Protein AF-0000000085064382 (afdb_homodimer)

Foldseek 3Di:
DADVPDFDAAQFWKWFAQDDDDDPADGGIFIWHFHDGRVVCVVPLKTKTWTKDLDPVCVPVLQKAWQQADDDPRGPTTMITRLVHIDMDNCVVRVMHGDPVTGRDPVSSVVSVVSNCVVVVPDPDPD/DADVPDFDAAQFWKWFAQDDDDDPADGGIFIWHFHDGRVVCVVPLKTKTWTKDQDPVCVPVLQKAWQQADDDPRGPTTMITRLVHIDMDNCVVRVMHGDPVTGRDPVSSVVSVVSNCVVVVPDPDPD

Solvent-accessible surface area (backbone atoms only — not comparable to full-atom values): 13618 Å² total; per-residue (Å²): 120,58,57,88,88,69,62,68,35,49,44,27,30,26,35,39,60,42,59,77,60,49,75,81,36,64,62,48,73,29,48,30,40,27,44,29,37,37,70,56,23,60,73,66,37,36,42,36,29,27,41,37,46,57,64,67,79,45,80,76,35,92,51,38,41,78,75,48,70,34,63,76,97,45,52,84,34,55,24,28,40,34,45,78,46,39,36,44,41,24,41,65,73,56,60,28,22,78,32,92,75,38,55,60,56,67,72,58,46,51,50,48,39,49,55,31,32,71,53,48,54,61,49,76,70,86,116,119,56,57,88,88,66,64,70,34,50,45,26,30,25,34,38,63,44,58,75,62,49,76,82,36,64,64,49,74,29,48,30,39,28,44,28,38,37,70,57,24,61,72,65,38,36,42,36,29,27,41,37,45,57,64,68,77,46,78,76,35,91,50,38,42,80,73,47,69,35,64,76,96,46,51,84,34,55,24,29,39,32,44,78,45,39,36,45,41,23,40,65,72,55,58,26,22,80,32,92,77,39,56,60,56,68,73,59,47,51,50,48,40,49,56,31,34,70,53,46,55,60,49,77,71,85,117

Secondary structure (DSSP, 8-state):
---TT----TTEEEEEE--S--TTS--SEEEEEE-S-HHHHHHHSEEEEEEEE--GGGGG-TTEEEEEE--GGGTTSEEEEETT--EEEETTTTT-EEEEEEE--HHHHHHHHHHHHHHH--S----/---TT----TTEEEEEE--S--TTS--SEEEEEE-S-HHHHHHHSEEEEEEEE--GGGGG-TTEEEEEE--GGGTTSEEEEETT--EEEETTTTT-EEEEEEE--HHHHHHHHHHHHHHH--S----

Organism: Acidithiobacillus ferrooxidans (strain ATCC 23270 / DSM 14882 / CIP 104768 / NCIMB 8455) (NCBI:txid243159)

Nearest PDB structures (foldseek):
  5dlo-assembly1_A  TM=8.574E-01  e=1.336E-07  Staphylococcus aureus
  4mzp-assembly3_E  TM=8.704E-01  e=3.230E-07  Staphylococcus aureus subsp. aureus N315
  4mdx-assembly1_B  TM=8.476E-01  e=2.707E-07  Bacillus subtilis subsp. subtilis str. 168
  1ne8-assembly1_A-2  TM=8.303E-01  e=1.690E-07  Bacillus subtilis
  4hke-assembly1_A  TM=7.873E-01  e=1.187E-07  Bacillus anthracis

InterPro domains:
  IPR003477 mRNA interferase PemK-like [PF02452] (10-119)
  IPR003477 mRNA interferase PemK-like [PTHR33988] (7-122)
  IPR011067 Plasmid maintenance toxin/Cell growth inhibitor [G3DSA:2.30.30.110] (4-125)

Structure (mmCIF, N/CA/C/O backbone):
data_AF-0000000085064382-model_v1
#
loop_
_entity.id
_entity.type
_entity.pdbx_description
1 polymer 'PemK family protein'
#
loop_
_atom_site.group_PDB
_atom_site.id
_atom_site.type_symbol
_atom_site.label_atom_id
_atom_site.label_alt_id
_atom_site.label_comp_id
_atom_site.label_asym_id
_atom_site.label_entity_id
_atom_site.label_seq_id
_atom_site.pdbx_PDB_ins_code
_atom_site.Cartn_x
_atom_site.Cartn_y
_atom_site.Cartn_z
_atom_site.occupancy
_atom_site.B_iso_or_equiv
_atom_site.auth_seq_id
_atom_site.auth_comp_id
_atom_site.auth_asym_id
_atom_site.auth_atom_id
_atom_site.pdbx_PDB_model_num
ATOM 1 N N . MET A 1 1 ? 13.469 -20.391 2.533 1 67.44 1 MET A N 1
ATOM 2 C CA . MET A 1 1 ? 14.602 -19.562 2.93 1 67.44 1 MET A CA 1
ATOM 3 C C . MET A 1 1 ? 14.953 -18.562 1.834 1 67.44 1 MET A C 1
ATOM 5 O O . MET A 1 1 ? 14.805 -18.859 0.647 1 67.44 1 MET A O 1
ATOM 9 N N . THR A 1 2 ? 15.195 -17.219 2.326 1 73.5 2 THR A N 1
ATOM 10 C CA . THR A 1 2 ? 15.609 -16.203 1.365 1 73.5 2 THR A CA 1
ATOM 11 C C . THR A 1 2 ? 16.984 -16.531 0.79 1 73.5 2 THR A C 1
ATOM 13 O O . THR A 1 2 ? 17.953 -16.703 1.535 1 73.5 2 THR A O 1
ATOM 16 N N . PRO A 1 3 ? 17.078 -16.844 -0.515 1 81.38 3 PRO A N 1
ATOM 17 C CA . PRO A 1 3 ? 18.391 -17.125 -1.106 1 81.38 3 PRO A CA 1
ATOM 18 C C . PRO A 1 3 ? 19.391 -15.992 -0.916 1 81.38 3 PRO A C 1
ATOM 20 O O . PRO A 1 3 ? 19 -14.82 -0.941 1 81.38 3 PRO A O 1
ATOM 23 N N . VAL A 1 4 ? 20.625 -16.406 -0.719 1 81.56 4 VAL A N 1
ATOM 24 C CA . VAL A 1 4 ? 21.688 -15.43 -0.531 1 81.56 4 VAL A CA 1
ATOM 25 C C . VAL A 1 4 ? 21.75 -14.5 -1.745 1 81.56 4 VAL A C 1
ATOM 27 O O . VAL A 1 4 ? 21.734 -14.969 -2.889 1 81.56 4 VAL A O 1
ATOM 30 N N . GLY A 1 5 ? 21.688 -13.266 -1.521 1 90.81 5 GLY A N 1
ATOM 31 C CA . GLY A 1 5 ? 21.844 -12.273 -2.574 1 90.81 5 GLY A CA 1
ATOM 32 C C . GLY A 1 5 ? 20.562 -11.961 -3.307 1 90.81 5 GLY A C 1
ATOM 33 O O . GLY A 1 5 ? 20.547 -11.133 -4.223 1 90.81 5 GLY A O 1
ATOM 34 N N . TRP A 1 6 ? 19.531 -12.641 -2.951 1 95.56 6 TRP A N 1
ATOM 35 C CA . TRP A 1 6 ? 18.25 -12.445 -3.615 1 95.56 6 TRP A CA 1
ATOM 36 C C . TRP A 1 6 ? 17.609 -11.125 -3.193 1 95.56 6 TRP A C 1
ATOM 38 O O . TRP A 1 6 ? 17.625 -10.781 -2.012 1 95.56 6 TRP A O 1
ATOM 48 N N . VAL A 1 7 ? 17.156 -10.375 -4.215 1 98.12 7 VAL A N 1
ATOM 49 C CA . VAL A 1 7 ? 16.344 -9.18 -4.02 1 98.12 7 VAL A CA 1
ATOM 50 C C . VAL A 1 7 ? 15.07 -9.273 -4.859 1 98.12 7 VAL A C 1
ATOM 52 O O . VAL A 1 7 ? 15.141 -9.469 -6.078 1 98.12 7 VAL A O 1
ATOM 55 N N . PRO A 1 8 ? 13.914 -9.219 -4.203 1 98.12 8 PRO A N 1
ATOM 56 C CA . PRO A 1 8 ? 12.672 -9.273 -4.988 1 98.12 8 PRO A CA 1
ATOM 57 C C . PRO A 1 8 ? 12.633 -8.227 -6.098 1 98.12 8 PRO A C 1
ATOM 59 O O . PRO A 1 8 ? 13.211 -7.141 -5.949 1 98.12 8 PRO A O 1
ATOM 62 N N . ASN A 1 9 ? 11.93 -8.586 -7.18 1 98.56 9 ASN A N 1
ATOM 63 C CA . ASN A 1 9 ? 11.797 -7.664 -8.305 1 98.56 9 ASN A CA 1
ATOM 64 C C . ASN A 1 9 ? 10.344 -7.488 -8.719 1 98.56 9 ASN A C 1
ATOM 66 O O . ASN A 1 9 ? 9.5 -8.336 -8.414 1 98.56 9 ASN A O 1
ATOM 70 N N . ARG A 1 10 ? 10.172 -6.391 -9.414 1 98.56 10 ARG A N 1
ATOM 71 C CA . ARG A 1 10 ? 8.844 -6.094 -9.945 1 98.56 10 ARG A CA 1
ATOM 72 C C . ARG A 1 10 ? 8.289 -7.281 -10.719 1 98.56 10 ARG A C 1
ATOM 74 O O . ARG A 1 10 ? 9 -7.926 -11.492 1 98.56 10 ARG A O 1
ATOM 81 N N . GLN A 1 11 ? 7.012 -7.613 -10.461 1 98.56 11 GLN A N 1
ATOM 82 C CA . GLN A 1 11 ? 6.246 -8.648 -11.141 1 98.56 11 GLN A CA 1
ATOM 83 C C . GLN A 1 11 ? 6.539 -10.031 -10.555 1 98.56 11 GLN A C 1
ATOM 85 O O . GLN A 1 11 ? 5.871 -11.008 -10.883 1 98.56 11 GLN A O 1
ATOM 90 N N . GLU A 1 12 ? 7.512 -10.141 -9.703 1 98.56 12 GLU A N 1
ATOM 91 C CA . GLU A 1 12 ? 7.809 -11.391 -9 1 98.56 12 GLU A CA 1
ATOM 92 C C . GLU A 1 12 ? 6.793 -11.656 -7.895 1 98.56 12 GLU A C 1
ATOM 94 O O . GLU A 1 12 ? 6.227 -10.719 -7.324 1 98.56 12 GLU A O 1
ATOM 99 N N . ILE A 1 13 ? 6.551 -12.93 -7.664 1 98.31 13 ILE A N 1
ATOM 100 C CA . ILE A 1 13 ? 5.715 -13.344 -6.539 1 98.31 13 ILE A CA 1
ATOM 101 C C . ILE A 1 13 ? 6.594 -13.906 -5.422 1 98.31 13 ILE A C 1
ATOM 103 O O . ILE A 1 13 ? 7.492 -14.711 -5.676 1 98.31 13 ILE A O 1
ATOM 107 N N . LEU A 1 14 ? 6.414 -13.469 -4.188 1 97.94 14 LEU A N 1
ATOM 108 C CA . LEU A 1 14 ? 7.176 -13.977 -3.051 1 97.94 14 LEU A CA 1
ATOM 109 C C . LEU A 1 14 ? 6.246 -14.43 -1.932 1 97.94 14 LEU A C 1
ATOM 111 O O . LEU A 1 14 ? 5.039 -14.188 -1.982 1 97.94 14 LEU A O 1
ATOM 115 N N . TRP A 1 15 ? 6.762 -15.227 -1.022 1 96.75 15 TRP A N 1
ATOM 116 C CA . TRP A 1 15 ? 6.109 -15.531 0.247 1 96.75 15 TRP A CA 1
ATOM 117 C C . TRP A 1 15 ? 6.414 -14.453 1.286 1 96.75 15 TRP A C 1
ATOM 119 O O . TRP A 1 15 ? 7.574 -14.078 1.476 1 96.75 15 TRP A O 1
ATOM 129 N N . ILE A 1 16 ? 5.355 -14.047 1.95 1 96.38 16 ILE A N 1
ATOM 130 C CA . ILE A 1 16 ? 5.602 -13.094 3.027 1 96.38 16 ILE A CA 1
ATOM 131 C C . ILE A 1 16 ? 4.508 -13.219 4.086 1 96.38 16 ILE A C 1
ATOM 133 O O . ILE A 1 16 ? 3.363 -13.547 3.768 1 96.38 16 ILE A O 1
ATOM 137 N N . ASP A 1 17 ? 4.938 -12.953 5.293 1 94.62 17 ASP A N 1
ATOM 138 C CA . ASP A 1 17 ? 3.992 -12.961 6.406 1 94.62 17 ASP A CA 1
ATOM 139 C C . ASP A 1 17 ? 3.301 -11.609 6.555 1 94.62 17 ASP A C 1
ATOM 141 O O . ASP A 1 17 ? 3.955 -10.602 6.824 1 94.62 17 ASP A O 1
ATOM 145 N N . CYS A 1 18 ? 2.008 -11.594 6.48 1 90.81 18 CYS A N 1
ATOM 146 C CA . CYS A 1 18 ? 1.226 -10.359 6.508 1 90.81 18 CYS A CA 1
ATOM 147 C C . CYS A 1 18 ? 0.743 -10.055 7.922 1 90.81 18 CYS A C 1
ATOM 149 O O . CYS A 1 18 ? 0.027 -9.078 8.141 1 90.81 18 CYS A O 1
ATOM 151 N N . SER A 1 19 ? 1.188 -10.789 8.867 1 85.5 19 SER A N 1
ATOM 152 C CA . SER A 1 19 ? 0.754 -10.602 10.25 1 85.5 19 SER A CA 1
ATOM 153 C C . SER A 1 19 ? 1.709 -9.688 11.008 1 85.5 19 SER A C 1
ATOM 155 O O . SER A 1 19 ? 2.898 -9.625 10.695 1 85.5 19 SER A O 1
ATOM 157 N N . PRO A 1 20 ? 1.118 -9.047 12.125 1 81.31 20 PRO A N 1
ATOM 158 C CA . PRO A 1 20 ? -0.276 -9.039 12.57 1 81.31 20 PRO A CA 1
ATOM 159 C C . PRO A 1 20 ? -1.175 -8.172 11.695 1 81.31 20 PRO A C 1
ATOM 161 O O . PRO A 1 20 ? -0.684 -7.457 10.82 1 81.31 20 PRO A O 1
ATOM 164 N N . HIS A 1 21 ? -2.42 -8.328 11.812 1 80 21 HIS A N 1
ATOM 165 C CA . HIS A 1 21 ? -3.457 -7.672 11.023 1 80 21 HIS A CA 1
ATOM 166 C C . HIS A 1 21 ? -4.621 -7.223 11.906 1 80 21 HIS A C 1
ATOM 168 O O . HIS A 1 21 ? -4.734 -7.66 13.055 1 80 21 HIS A O 1
ATOM 174 N N . ALA A 1 22 ? -5.336 -6.324 11.438 1 86.81 22 ALA A N 1
ATOM 175 C CA . ALA A 1 22 ? -6.582 -5.902 12.07 1 86.81 22 ALA A CA 1
ATOM 176 C C . ALA A 1 22 ? -7.762 -6.047 11.109 1 86.81 22 ALA A C 1
ATOM 178 O O . ALA A 1 22 ? -7.641 -5.742 9.922 1 86.81 22 ALA A O 1
ATOM 179 N N . GLY A 1 23 ? -8.828 -6.539 11.648 1 91.62 23 GLY A N 1
ATOM 180 C CA . GLY A 1 23 ? -10.086 -6.562 10.906 1 91.62 23 GLY A CA 1
ATOM 181 C C . GLY A 1 23 ? -9.961 -7.215 9.547 1 91.62 23 GLY A C 1
ATOM 182 O O . GLY A 1 23 ? -9.5 -8.352 9.438 1 91.62 23 GLY A O 1
ATOM 183 N N . ARG A 1 24 ? -10.234 -6.402 8.469 1 91.38 24 ARG A N 1
ATOM 184 C CA . ARG A 1 24 ? -10.328 -6.891 7.094 1 91.38 24 ARG A CA 1
ATOM 185 C C . ARG A 1 24 ? -8.961 -6.867 6.41 1 91.38 24 ARG A C 1
ATOM 187 O O . ARG A 1 24 ? -8.867 -7.086 5.203 1 91.38 24 ARG A O 1
ATOM 194 N N . GLU A 1 25 ? -7.902 -6.645 7.082 1 92.5 25 GLU A N 1
ATOM 195 C CA . GLU A 1 25 ? -6.551 -6.68 6.531 1 92.5 25 GLU A CA 1
ATOM 196 C C . GLU A 1 25 ? -6.102 -8.117 6.262 1 92.5 25 GLU A C 1
ATOM 198 O O . GLU A 1 25 ? -6.531 -9.039 6.949 1 92.5 25 GLU A O 1
ATOM 203 N N . MET A 1 26 ? -5.27 -8.23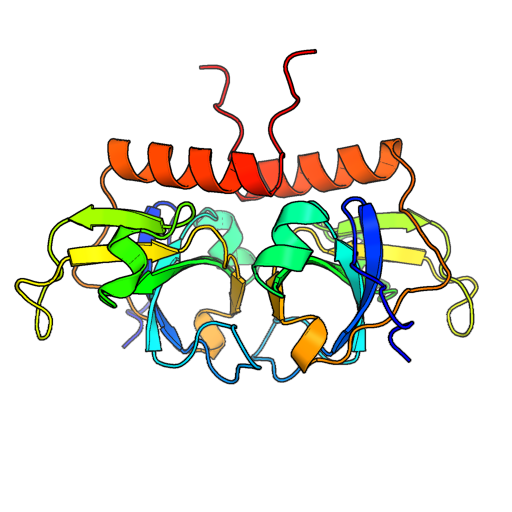4 5.297 1 88.19 26 MET A N 1
ATOM 204 C CA . MET A 1 26 ? -4.734 -9.555 4.973 1 88.19 26 MET A CA 1
ATOM 205 C C . MET A 1 26 ? -3.912 -10.102 6.133 1 88.19 26 MET A C 1
ATOM 207 O O . MET A 1 26 ? -3.148 -9.375 6.762 1 88.19 26 MET A O 1
ATOM 211 N N . ARG A 1 27 ? -4.066 -11.469 6.273 1 87 27 ARG A N 1
ATOM 212 C CA . ARG A 1 27 ? -3.406 -12.125 7.395 1 87 27 ARG A CA 1
ATOM 213 C C . ARG A 1 27 ? -2.592 -13.328 6.922 1 87 27 ARG A C 1
ATOM 215 O O . ARG A 1 27 ? -2.812 -13.836 5.82 1 87 27 ARG A O 1
ATOM 222 N N . ASP A 1 28 ? -1.674 -13.742 7.832 1 89.94 28 ASP A N 1
ATOM 223 C CA . ASP A 1 28 ? -0.922 -14.984 7.668 1 89.94 28 ASP A CA 1
ATOM 224 C C . ASP A 1 28 ? 0.043 -14.883 6.488 1 89.94 28 ASP A C 1
ATOM 226 O O . ASP A 1 28 ? 0.337 -13.789 6.008 1 89.94 28 ASP A O 1
ATOM 230 N N . ARG A 1 29 ? 0.688 -16.047 6.262 1 93.44 29 ARG A N 1
ATOM 231 C CA . ARG A 1 29 ? 1.657 -16.109 5.172 1 93.44 29 ARG A CA 1
ATOM 232 C C . ARG A 1 29 ? 0.96 -16.312 3.83 1 93.44 29 ARG A C 1
ATOM 234 O O . ARG A 1 29 ? 0.151 -17.219 3.674 1 93.44 29 ARG A O 1
ATOM 241 N N . HIS A 1 30 ? 1.301 -15.484 2.904 1 94.69 30 HIS A N 1
ATOM 242 C CA . HIS A 1 30 ? 0.646 -15.484 1.601 1 94.69 30 HIS A CA 1
ATOM 243 C C . HIS A 1 30 ? 1.648 -15.227 0.481 1 94.69 30 HIS A C 1
ATOM 245 O O . HIS A 1 30 ? 2.697 -14.617 0.708 1 94.69 30 HIS A O 1
ATOM 251 N N . PRO A 1 31 ? 1.244 -15.742 -0.731 1 97 31 PRO A N 1
ATOM 252 C CA . PRO A 1 31 ? 1.903 -15.164 -1.904 1 97 31 PRO A CA 1
ATOM 253 C C . PRO A 1 31 ? 1.65 -13.664 -2.043 1 97 31 PRO A C 1
ATOM 255 O O . PRO A 1 31 ? 0.577 -13.18 -1.676 1 97 31 PRO A O 1
ATOM 258 N N . PHE A 1 32 ? 2.613 -12.977 -2.545 1 98.44 32 PHE A N 1
ATOM 259 C CA . PHE A 1 32 ? 2.625 -11.516 -2.621 1 98.44 32 PHE A CA 1
ATOM 260 C C . PHE A 1 32 ? 3.254 -11.055 -3.928 1 98.44 32 PHE A C 1
ATOM 262 O O . PHE A 1 32 ? 4.414 -11.367 -4.211 1 98.44 32 PHE A O 1
ATOM 269 N N . LEU A 1 33 ? 2.467 -10.336 -4.691 1 98.81 33 LEU A N 1
ATOM 270 C CA . LEU A 1 33 ? 2.936 -9.828 -5.977 1 98.81 33 LEU A CA 1
ATOM 271 C C . LEU A 1 33 ? 3.656 -8.5 -5.805 1 98.81 33 LEU A C 1
ATOM 273 O O . LEU A 1 33 ? 3.082 -7.539 -5.285 1 98.81 33 LEU A O 1
ATOM 277 N N . VAL A 1 34 ? 4.852 -8.438 -6.348 1 98.88 34 VAL A N 1
ATOM 278 C CA . VAL A 1 34 ? 5.688 -7.258 -6.152 1 98.88 34 VAL A CA 1
ATOM 279 C C . VAL A 1 34 ? 5.398 -6.23 -7.246 1 98.88 34 VAL A C 1
ATOM 281 O O . VAL A 1 34 ? 5.383 -6.566 -8.43 1 98.88 34 VAL A O 1
ATOM 284 N N . LEU A 1 35 ? 5.191 -4.98 -6.824 1 98.75 35 LEU A N 1
ATOM 285 C CA . LEU A 1 35 ? 4.988 -3.871 -7.746 1 98.75 35 LEU A CA 1
ATOM 286 C C . LEU A 1 35 ? 6.258 -3.035 -7.875 1 98.75 35 LEU A C 1
ATOM 288 O O . LEU A 1 35 ? 6.5 -2.422 -8.922 1 98.75 35 LEU A O 1
ATOM 292 N N . SER A 1 36 ? 7.012 -2.889 -6.805 1 98.62 36 SER A N 1
ATOM 293 C CA . SER A 1 36 ? 8.172 -2.004 -6.75 1 98.62 36 SER A CA 1
ATOM 294 C C . SER A 1 36 ? 9.383 -2.639 -7.418 1 98.62 36 SER A C 1
ATOM 296 O O . SER A 1 36 ? 9.562 -3.857 -7.367 1 98.62 36 SER A O 1
ATOM 298 N N . PRO A 1 37 ? 10.25 -1.834 -7.984 1 98.5 37 PRO A N 1
ATOM 299 C CA . PRO A 1 37 ? 11.398 -2.385 -8.703 1 98.5 37 PRO A CA 1
ATOM 300 C C . PRO A 1 37 ? 12.516 -2.848 -7.77 1 98.5 37 PRO A C 1
ATOM 302 O O . PRO A 1 37 ? 12.633 -2.348 -6.648 1 98.5 37 PRO A O 1
ATOM 305 N N . LYS A 1 38 ? 13.352 -3.68 -8.305 1 98.56 38 LYS A N 1
ATOM 306 C CA . LYS A 1 38 ? 14.453 -4.293 -7.562 1 98.56 38 LYS A CA 1
ATOM 307 C C . LYS A 1 38 ? 15.328 -3.234 -6.895 1 98.56 38 LYS A C 1
ATOM 309 O O . LYS A 1 38 ? 15.734 -3.396 -5.746 1 98.56 38 LYS A O 1
ATOM 314 N N . ALA A 1 39 ? 15.672 -2.205 -7.66 1 98.25 39 ALA A N 1
ATOM 315 C CA . ALA A 1 39 ? 16.547 -1.168 -7.129 1 98.25 39 ALA A CA 1
ATOM 316 C C . ALA A 1 39 ? 15.938 -0.52 -5.887 1 98.25 39 ALA A C 1
ATOM 318 O O . ALA A 1 39 ? 16.641 -0.298 -4.891 1 98.25 39 ALA A O 1
ATOM 319 N N . PHE A 1 40 ? 14.695 -0.217 -5.941 1 98.38 40 PHE A N 1
ATOM 320 C CA . PHE A 1 40 ? 13.969 0.326 -4.805 1 98.38 40 PHE A CA 1
ATOM 321 C C . PHE A 1 40 ? 13.961 -0.659 -3.643 1 98.38 40 PHE A C 1
ATOM 323 O O . PHE A 1 40 ? 14.25 -0.284 -2.504 1 98.38 40 PHE A O 1
ATOM 330 N N . ASN A 1 41 ? 13.609 -1.91 -3.949 1 98.62 41 ASN A N 1
ATOM 331 C CA . ASN A 1 41 ? 13.5 -2.949 -2.932 1 98.62 41 ASN A CA 1
ATOM 332 C C . ASN A 1 41 ? 14.82 -3.166 -2.199 1 98.62 41 ASN A C 1
ATOM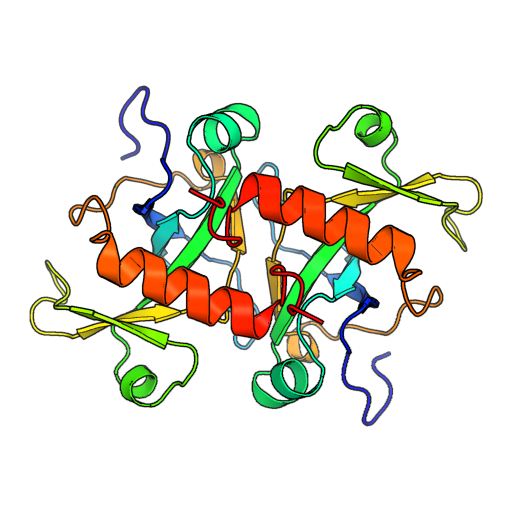 334 O O . ASN A 1 41 ? 14.836 -3.365 -0.984 1 98.62 41 ASN A O 1
ATOM 338 N N . ASP A 1 42 ? 15.812 -3.172 -2.957 1 98.06 42 ASP A N 1
ATOM 339 C CA . ASP A 1 42 ? 17.141 -3.377 -2.396 1 98.06 42 ASP A CA 1
ATOM 340 C C . ASP A 1 42 ? 17.547 -2.209 -1.5 1 98.06 42 ASP A C 1
ATOM 342 O O . ASP A 1 42 ? 18.016 -2.414 -0.379 1 98.06 42 ASP A O 1
ATOM 346 N N . ARG A 1 43 ? 17.312 -1.049 -1.954 1 97.31 43 ARG A N 1
ATOM 347 C CA . ARG A 1 43 ? 17.75 0.162 -1.269 1 97.31 43 ARG A CA 1
ATOM 348 C C . ARG A 1 43 ? 17 0.356 0.041 1 97.31 43 ARG A C 1
ATOM 350 O O . ARG A 1 43 ? 17.594 0.748 1.052 1 97.31 43 ARG A O 1
ATOM 357 N N . THR A 1 44 ? 15.773 0.081 0.041 1 97.25 44 THR A N 1
ATOM 358 C CA . THR A 1 44 ? 14.93 0.478 1.163 1 97.25 44 THR A CA 1
ATOM 359 C C . THR A 1 44 ? 14.656 -0.709 2.082 1 97.25 44 THR A C 1
ATOM 361 O O . THR A 1 44 ? 14.188 -0.535 3.207 1 97.25 44 THR A O 1
ATOM 364 N N . SER A 1 45 ? 14.891 -1.914 1.607 1 97.31 45 SER A N 1
ATOM 365 C CA . SER A 1 45 ? 14.492 -3.156 2.26 1 97.31 45 SER A CA 1
ATOM 366 C C . SER A 1 45 ? 12.977 -3.32 2.262 1 97.31 45 SER A C 1
ATOM 368 O O . SER A 1 45 ? 12.445 -4.262 2.855 1 97.31 45 SER A O 1
ATOM 370 N N . LEU A 1 46 ? 12.289 -2.428 1.607 1 97.94 46 LEU A N 1
ATOM 371 C CA . LEU A 1 46 ? 10.836 -2.512 1.494 1 97.94 46 LEU A CA 1
ATOM 372 C C . LEU A 1 46 ? 10.43 -3.072 0.135 1 97.94 46 LEU A C 1
ATOM 374 O O . LEU A 1 46 ? 11.125 -2.861 -0.861 1 97.94 46 LEU A O 1
ATOM 378 N N . VAL A 1 47 ? 9.32 -3.803 0.142 1 98.31 47 VAL A N 1
ATOM 379 C CA . VAL A 1 47 ? 8.602 -4.148 -1.081 1 98.31 47 VAL A CA 1
ATOM 380 C C . VAL A 1 47 ? 7.172 -3.615 -1.013 1 98.31 47 VAL A C 1
ATOM 382 O O . VAL A 1 47 ? 6.531 -3.674 0.039 1 98.31 47 VAL A O 1
ATOM 385 N N . ILE A 1 48 ? 6.738 -3.041 -2.068 1 98.75 48 ILE A N 1
ATOM 386 C CA . ILE A 1 48 ? 5.344 -2.66 -2.24 1 98.75 48 ILE A CA 1
ATOM 387 C C . ILE A 1 48 ? 4.637 -3.67 -3.143 1 98.75 48 ILE A C 1
ATOM 389 O O . ILE A 1 48 ? 5.152 -4.023 -4.207 1 98.75 48 ILE A O 1
ATOM 393 N N . GLY A 1 49 ? 3.514 -4.148 -2.688 1 98.62 49 GLY A N 1
ATOM 394 C CA . GLY A 1 49 ? 2.881 -5.184 -3.49 1 98.62 49 GLY A CA 1
ATOM 395 C C . GLY A 1 49 ? 1.451 -5.469 -3.076 1 98.62 49 GLY A C 1
ATOM 396 O O . GLY A 1 49 ? 0.794 -4.621 -2.467 1 98.62 49 GLY A O 1
ATOM 397 N N . LEU A 1 50 ? 0.977 -6.586 -3.582 1 98.75 50 LEU A N 1
ATOM 398 C CA . LEU A 1 50 ? -0.404 -7.023 -3.402 1 98.75 50 LEU A CA 1
ATOM 399 C C . LEU A 1 50 ? -0.46 -8.484 -2.961 1 98.75 50 LEU A C 1
ATOM 401 O O . LEU A 1 50 ? 0.2 -9.336 -3.553 1 98.75 50 LEU A O 1
ATOM 405 N N . PRO A 1 51 ? -1.301 -8.789 -1.987 1 98.25 51 PRO A N 1
ATOM 406 C CA . PRO A 1 51 ? -1.424 -10.188 -1.562 1 98.25 51 PRO A CA 1
ATOM 407 C C . PRO A 1 51 ? -2.25 -11.023 -2.531 1 98.25 51 PRO A C 1
ATOM 409 O O . PRO A 1 51 ? -3.039 -10.484 -3.311 1 98.25 51 PRO A O 1
ATOM 412 N N . MET A 1 52 ? -2.008 -12.289 -2.436 1 97.75 52 MET A N 1
ATOM 413 C CA . MET A 1 52 ? -2.754 -13.266 -3.227 1 97.75 52 MET A CA 1
ATOM 414 C C . MET A 1 52 ? -3.426 -14.297 -2.328 1 97.75 52 MET A C 1
ATOM 416 O O . MET A 1 52 ? -2.943 -14.578 -1.229 1 97.75 52 MET A O 1
ATOM 420 N N . THR A 1 53 ? -4.484 -14.859 -2.83 1 97 53 THR A N 1
ATOM 421 C CA . THR A 1 53 ? -5.219 -15.867 -2.074 1 97 53 THR A CA 1
ATOM 422 C C . THR A 1 53 ? -5.961 -16.812 -3.014 1 97 53 THR A C 1
ATOM 424 O O . THR A 1 53 ? -6.043 -16.562 -4.219 1 97 53 THR A O 1
ATOM 427 N N . THR A 1 54 ? -6.387 -17.922 -2.439 1 96.75 54 THR A N 1
ATOM 428 C CA . THR A 1 54 ? -7.195 -18.859 -3.209 1 96.75 54 THR A CA 1
ATOM 429 C C . THR A 1 54 ? -8.625 -18.891 -2.68 1 96.75 54 THR A C 1
ATOM 431 O O . THR A 1 54 ? -9.406 -19.781 -3.039 1 96.75 54 THR A O 1
ATOM 434 N N . ALA A 1 55 ? -8.914 -17.953 -1.798 1 95.38 55 ALA A N 1
ATOM 435 C CA . ALA A 1 55 ? -10.266 -17.953 -1.235 1 95.38 55 ALA A CA 1
ATOM 436 C C . ALA A 1 55 ? -11.312 -17.734 -2.322 1 95.38 55 ALA A C 1
ATOM 438 O O . ALA A 1 55 ? -11.305 -16.703 -3.008 1 95.38 55 ALA A O 1
ATOM 439 N N . GLU A 1 56 ? -12.312 -18.484 -2.385 1 95.12 56 GLU A N 1
ATOM 440 C CA . GLU A 1 56 ? -13.242 -18.578 -3.504 1 95.12 56 GLU A CA 1
ATOM 441 C C . GLU A 1 56 ? -14.195 -17.391 -3.541 1 95.12 56 GLU A C 1
ATOM 443 O O . GLU A 1 56 ? -14.703 -17.031 -4.602 1 95.12 56 GLU A O 1
ATOM 448 N N . TYR A 1 57 ? -14.438 -16.859 -2.459 1 94.94 57 TYR A N 1
ATOM 449 C CA . TYR A 1 57 ? -15.367 -15.734 -2.438 1 94.94 57 TYR A CA 1
ATOM 450 C C . TYR A 1 57 ? -14.844 -14.562 -3.26 1 94.94 57 TYR A C 1
ATOM 452 O O . TYR A 1 57 ? -15.586 -13.641 -3.578 1 94.94 57 TYR A O 1
ATOM 460 N N . ASN A 1 58 ? -13.57 -14.586 -3.676 1 96.56 58 ASN A N 1
ATOM 461 C CA . ASN A 1 58 ? -13 -13.516 -4.473 1 96.56 58 ASN A CA 1
ATOM 462 C C . ASN A 1 58 ? -13.391 -13.633 -5.941 1 96.56 58 ASN A C 1
ATOM 464 O O . ASN A 1 58 ? -13.117 -12.734 -6.738 1 96.56 58 ASN A O 1
ATOM 468 N N . ALA A 1 59 ? -14.086 -14.656 -6.281 1 96.38 59 ALA A N 1
ATOM 469 C CA . ALA A 1 59 ? -14.586 -14.805 -7.645 1 96.38 59 ALA A CA 1
ATOM 470 C C . ALA A 1 59 ? -15.516 -13.656 -8.023 1 96.38 59 ALA A C 1
ATOM 472 O O . ALA A 1 59 ? -15.617 -13.289 -9.195 1 96.38 59 ALA A O 1
ATOM 473 N N . THR A 1 60 ? -16.156 -13.023 -7.02 1 96.81 60 THR A N 1
ATOM 474 C CA . THR A 1 60 ? -17.078 -11.93 -7.285 1 96.81 60 THR A CA 1
ATOM 475 C C . THR A 1 60 ? -16.547 -10.617 -6.723 1 96.81 60 THR A C 1
ATOM 477 O O . THR A 1 60 ? -17.266 -9.617 -6.676 1 96.81 60 THR A O 1
ATOM 480 N N . ASN A 1 61 ? -15.406 -10.641 -6.219 1 97.31 61 ASN A N 1
ATOM 481 C CA . ASN A 1 61 ? -14.75 -9.438 -5.719 1 97.31 61 ASN A CA 1
ATOM 482 C C . ASN A 1 61 ? -14.25 -8.562 -6.859 1 97.31 61 ASN A C 1
ATOM 484 O O . ASN A 1 61 ? -13.312 -8.938 -7.57 1 97.31 61 ASN A O 1
ATOM 488 N N . PRO A 1 62 ? -14.852 -7.379 -7.02 1 97.38 62 PRO A N 1
ATOM 489 C CA . PRO A 1 62 ? -14.461 -6.547 -8.156 1 97.38 62 PRO A CA 1
ATOM 490 C C . PRO A 1 62 ? -13.031 -6.02 -8.047 1 97.38 62 PRO A C 1
ATOM 492 O O . PRO A 1 62 ? -12.492 -5.492 -9.023 1 97.38 62 PRO A O 1
ATOM 495 N N . PHE A 1 63 ? -12.414 -6.27 -6.949 1 98.25 63 PHE A N 1
ATOM 496 C CA . PHE A 1 63 ? -11.055 -5.766 -6.738 1 98.25 63 PHE A CA 1
ATOM 497 C C . PHE A 1 63 ? -10.039 -6.895 -6.836 1 98.25 63 PHE A C 1
ATOM 499 O O . PHE A 1 63 ? -8.852 -6.684 -6.594 1 98.25 63 PHE A O 1
ATOM 506 N N . ALA A 1 64 ? -10.508 -8.055 -7.133 1 98.44 64 ALA A N 1
ATOM 507 C CA . ALA A 1 64 ? -9.633 -9.219 -7.273 1 98.44 64 ALA A CA 1
ATOM 508 C C . ALA A 1 64 ? -9.445 -9.586 -8.742 1 98.44 64 ALA A C 1
ATOM 510 O O . ALA A 1 64 ? -10.375 -9.461 -9.547 1 98.44 64 ALA A O 1
ATOM 511 N N . VAL A 1 65 ? -8.25 -9.977 -9.055 1 98.56 65 VAL A N 1
ATOM 512 C CA . VAL A 1 65 ? -7.945 -10.477 -10.391 1 98.56 65 VAL A CA 1
ATOM 513 C C . VAL A 1 65 ? -7.602 -11.961 -10.328 1 98.56 65 VAL A C 1
ATOM 515 O O . VAL A 1 65 ? -6.688 -12.367 -9.602 1 98.56 65 VAL A O 1
ATOM 518 N N . SER A 1 66 ? -8.328 -12.75 -11.047 1 98.19 66 SER A N 1
ATOM 519 C CA . SER A 1 66 ? -7.973 -14.156 -11.188 1 98.19 66 SER A CA 1
ATOM 520 C C . SER A 1 66 ? -6.711 -14.328 -12.031 1 98.19 66 SER A C 1
ATOM 522 O O . SER A 1 66 ? -6.629 -13.812 -13.148 1 98.19 66 SER A O 1
ATOM 524 N N . VAL A 1 67 ? -5.762 -15.062 -11.469 1 97.31 67 VAL A N 1
ATOM 525 C CA . VAL A 1 67 ? -4.496 -15.141 -12.188 1 97.31 67 VAL A CA 1
ATOM 526 C C . VAL A 1 67 ? -4.16 -16.594 -12.492 1 97.31 67 VAL A C 1
ATOM 528 O O . VAL A 1 67 ? -2.986 -16.953 -12.633 1 97.31 67 VAL A O 1
ATOM 531 N N . GLY A 1 68 ? -5.133 -17.391 -12.539 1 94.88 68 GLY A N 1
ATOM 532 C CA . GLY A 1 68 ? -4.949 -18.781 -12.953 1 94.88 68 GLY A CA 1
ATOM 533 C C . GLY A 1 68 ? -4.895 -19.75 -11.797 1 94.88 68 GLY A C 1
ATOM 534 O O . GLY A 1 68 ? -5.281 -19.406 -10.672 1 94.88 68 GLY A O 1
ATOM 535 N N . ALA A 1 69 ? -4.371 -20.953 -12.086 1 93.19 69 ALA A N 1
ATOM 536 C CA . ALA A 1 69 ? -4.375 -22.031 -11.109 1 93.19 69 ALA A CA 1
ATOM 537 C C . ALA A 1 69 ? -3.221 -21.891 -10.125 1 93.19 69 ALA A C 1
ATOM 539 O O . ALA A 1 69 ? -2.096 -21.562 -10.516 1 93.19 69 ALA A O 1
ATOM 540 N N . ALA A 1 70 ? -3.58 -22.078 -8.836 1 93.25 70 ALA A N 1
ATOM 541 C CA . ALA A 1 70 ? -2.531 -22.141 -7.824 1 93.25 70 ALA A CA 1
ATOM 542 C C . ALA A 1 70 ? -1.71 -23.422 -7.957 1 93.25 70 ALA A C 1
ATOM 544 O O . ALA A 1 70 ? -2.061 -24.312 -8.734 1 93.25 70 ALA A O 1
ATOM 545 N N . SER A 1 71 ? -0.607 -23.359 -7.312 1 86.12 71 SER A N 1
ATOM 546 C CA . SER A 1 71 ? 0.255 -24.547 -7.34 1 86.12 71 SER A CA 1
ATOM 547 C C . SER A 1 71 ? 0.407 -25.141 -5.949 1 86.12 71 SER A C 1
ATOM 549 O O . SER A 1 71 ? -0.124 -24.609 -4.973 1 86.12 71 SER A O 1
ATOM 551 N N . GLY A 1 72 ? 1.044 -26.312 -6 1 85.31 72 GLY A N 1
ATOM 552 C CA . GLY A 1 72 ? 1.357 -26.953 -4.73 1 85.31 72 GLY A CA 1
ATOM 553 C C . GLY A 1 72 ? 0.132 -27.484 -4.016 1 85.31 72 GLY A C 1
ATOM 554 O O . GLY A 1 72 ? -0.701 -28.156 -4.625 1 85.31 72 GLY A O 1
ATOM 555 N N . ARG A 1 73 ? 0.037 -27.125 -2.646 1 85.94 73 ARG A N 1
ATOM 556 C CA . ARG A 1 73 ? -1.027 -27.656 -1.792 1 85.94 73 ARG A CA 1
ATOM 557 C C . ARG A 1 73 ? -2.391 -27.141 -2.25 1 85.94 73 ARG A C 1
ATOM 559 O O . ARG A 1 73 ? -3.42 -27.75 -1.935 1 85.94 73 ARG A O 1
ATOM 566 N N . LYS A 1 74 ? -2.309 -26.094 -2.936 1 90.19 74 LYS A N 1
ATOM 567 C CA . LYS A 1 74 ? -3.566 -25.484 -3.367 1 90.19 74 LYS A CA 1
ATOM 568 C C . LYS A 1 74 ? -3.826 -25.75 -4.848 1 90.19 74 LYS A C 1
ATOM 570 O O . LYS A 1 74 ? -4.609 -25.047 -5.484 1 90.19 74 LYS A O 1
ATOM 575 N N . ALA A 1 75 ? -3.156 -26.75 -5.273 1 88.5 75 ALA A N 1
ATOM 576 C CA . ALA A 1 75 ? -3.338 -27.109 -6.684 1 88.5 75 ALA A CA 1
ATOM 577 C C . ALA A 1 75 ? -4.809 -27.344 -7.004 1 88.5 75 ALA A C 1
ATOM 579 O O . ALA A 1 75 ? -5.527 -27.969 -6.227 1 88.5 75 ALA A O 1
ATOM 580 N N . GLY A 1 76 ? -5.242 -26.719 -8.195 1 91.5 76 GLY A N 1
ATOM 581 C CA . GLY A 1 76 ? -6.629 -26.875 -8.609 1 91.5 76 GLY A CA 1
ATOM 582 C C . GLY A 1 76 ? -7.496 -25.688 -8.227 1 91.5 76 GLY A C 1
ATOM 583 O O . GLY A 1 76 ? -8.578 -25.5 -8.789 1 91.5 76 GLY A O 1
ATOM 584 N N . LYS A 1 77 ? -7.027 -24.938 -7.281 1 95.94 77 LYS A N 1
ATOM 585 C CA . LYS A 1 77 ? -7.77 -23.734 -6.91 1 95.94 77 LYS A CA 1
ATOM 586 C C . LYS A 1 77 ? -7.352 -22.54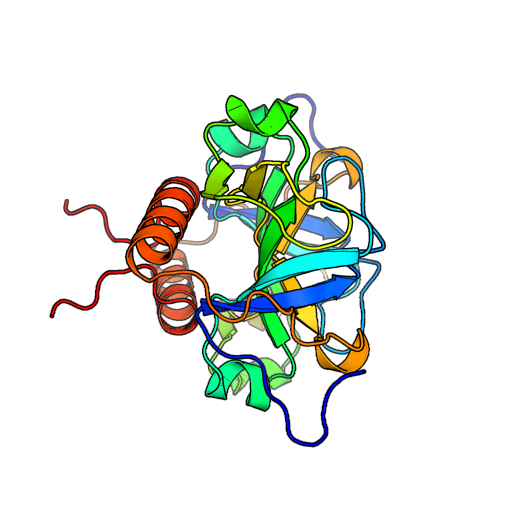7 -7.766 1 95.94 77 LYS A C 1
ATOM 588 O O . LYS A 1 77 ? -6.258 -22.547 -8.336 1 95.94 77 LYS A O 1
ATOM 593 N N . THR A 1 78 ? -8.297 -21.625 -7.84 1 97.38 78 THR A N 1
ATOM 594 C CA . THR A 1 78 ? -7.992 -20.375 -8.539 1 97.38 78 THR A CA 1
ATOM 595 C C . THR A 1 78 ? -7.25 -19.406 -7.621 1 97.38 78 THR A C 1
ATOM 597 O O . THR A 1 78 ? -7.617 -19.25 -6.457 1 97.38 78 THR A O 1
ATOM 600 N N . SER A 1 79 ? -6.18 -18.859 -8.188 1 97.69 79 SER A N 1
ATOM 601 C CA . SER A 1 79 ? -5.441 -17.828 -7.465 1 97.69 79 SER A CA 1
ATOM 602 C C . SER A 1 79 ? -5.957 -16.438 -7.809 1 97.69 79 SER A C 1
ATOM 604 O O . SER A 1 79 ? -6.258 -16.156 -8.969 1 97.69 79 SER A O 1
ATOM 606 N N . TYR A 1 80 ? -6.066 -15.594 -6.777 1 98.31 80 TYR A N 1
ATOM 607 C CA . TYR A 1 80 ? -6.516 -14.219 -6.938 1 98.31 80 TYR A CA 1
ATOM 608 C C . TYR A 1 80 ? -5.492 -13.234 -6.379 1 98.31 80 TYR A C 1
ATOM 610 O O . TYR A 1 80 ? -4.934 -13.461 -5.305 1 98.31 80 TYR A O 1
ATOM 618 N N . VAL A 1 81 ? -5.195 -12.188 -7.117 1 98.69 81 VAL A N 1
ATOM 619 C CA . VAL A 1 81 ? -4.484 -11.031 -6.582 1 98.69 81 VAL A CA 1
ATOM 620 C C . VAL A 1 81 ? -5.484 -10.031 -6.012 1 98.69 81 VAL A C 1
ATOM 622 O O . VAL A 1 81 ? -6.445 -9.648 -6.688 1 98.69 81 VAL A O 1
ATOM 625 N N . LEU A 1 82 ? -5.281 -9.594 -4.812 1 98.69 82 LEU A N 1
ATOM 626 C CA . LEU A 1 82 ? -6.176 -8.648 -4.168 1 98.69 82 LEU A CA 1
ATOM 627 C C . LEU A 1 82 ? -5.684 -7.215 -4.359 1 98.69 82 LEU A C 1
ATOM 629 O O . LEU A 1 82 ? -4.859 -6.727 -3.578 1 98.69 82 LEU A O 1
ATOM 633 N N . CYS A 1 83 ? -6.273 -6.48 -5.273 1 98.69 83 CYS A N 1
ATOM 634 C CA . CYS A 1 83 ? -5.812 -5.148 -5.652 1 98.69 83 CYS A CA 1
ATOM 635 C C . CYS A 1 83 ? -6.258 -4.105 -4.633 1 98.69 83 CYS A C 1
ATOM 637 O O . CYS A 1 83 ? -5.738 -2.99 -4.617 1 98.69 83 CYS A O 1
ATOM 639 N N . HIS A 1 84 ? -7.156 -4.449 -3.812 1 98.5 84 HIS A N 1
ATOM 640 C CA . HIS A 1 84 ? -7.656 -3.502 -2.82 1 98.5 84 HIS A CA 1
ATOM 641 C C . HIS A 1 84 ? -6.816 -3.545 -1.547 1 98.5 84 HIS A C 1
ATOM 643 O O . HIS A 1 84 ? -7.102 -2.824 -0.586 1 98.5 84 HIS A O 1
ATOM 649 N N . GLN A 1 85 ? -5.777 -4.352 -1.515 1 97.75 85 GLN A N 1
ATOM 650 C CA . GLN A 1 85 ? -5.008 -4.477 -0.282 1 97.75 85 GLN A CA 1
ATOM 651 C C . GLN A 1 85 ? -3.514 -4.305 -0.548 1 97.75 85 GLN A C 1
ATOM 653 O O . GLN A 1 85 ? -2.707 -5.148 -0.15 1 97.75 85 GLN A O 1
ATOM 658 N N . PRO A 1 86 ? -3.145 -3.201 -1.179 1 98 86 PRO A N 1
ATOM 659 C CA . PRO A 1 86 ? -1.704 -2.965 -1.3 1 98 86 PRO A CA 1
ATOM 660 C C . PRO A 1 86 ? -1.025 -2.75 0.052 1 98 86 PRO A C 1
ATOM 662 O O . PRO A 1 86 ? -1.625 -2.176 0.963 1 98 86 PRO A O 1
ATOM 665 N N . LYS A 1 87 ? 0.22 -3.221 0.15 1 96.94 87 LYS A N 1
ATOM 666 C CA . LYS A 1 87 ? 1 -3.041 1.371 1 96.94 87 LYS A CA 1
ATOM 667 C C . LYS A 1 87 ? 2.484 -2.889 1.059 1 96.94 87 LYS A C 1
ATOM 669 O O . LYS A 1 87 ? 2.955 -3.338 0.011 1 96.94 87 LYS A O 1
ATOM 674 N N . SER A 1 88 ? 3.119 -2.24 1.948 1 97.44 88 SER A N 1
ATOM 675 C CA . SER A 1 88 ? 4.578 -2.24 1.976 1 97.44 88 SER A CA 1
ATOM 676 C C . SER A 1 88 ? 5.109 -3.041 3.16 1 97.44 88 SER A C 1
ATOM 678 O O . SER A 1 88 ? 4.637 -2.877 4.289 1 97.44 88 SER A O 1
ATOM 680 N N . PHE A 1 89 ? 6.074 -3.912 2.891 1 96.81 89 PHE A N 1
ATOM 681 C CA . PHE A 1 89 ? 6.656 -4.762 3.924 1 96.81 89 PHE A CA 1
ATOM 682 C C . PHE A 1 89 ? 8.18 -4.691 3.893 1 96.81 89 PHE A C 1
ATOM 684 O O . PHE A 1 89 ? 8.773 -4.535 2.826 1 96.81 89 PHE A O 1
ATOM 691 N N . ASP A 1 90 ? 8.734 -4.809 5.055 1 97.06 90 ASP A N 1
ATOM 692 C CA . ASP A 1 90 ? 10.164 -5.094 5.102 1 97.06 90 ASP A CA 1
ATOM 693 C C . ASP A 1 90 ? 10.438 -6.562 4.789 1 97.06 90 ASP A C 1
ATOM 695 O O . ASP A 1 90 ? 10.344 -7.422 5.668 1 97.06 90 ASP A O 1
ATOM 699 N N . TRP A 1 91 ? 10.812 -6.777 3.594 1 97 91 TRP A N 1
ATOM 700 C CA . TRP A 1 91 ? 10.93 -8.156 3.127 1 97 91 TRP A CA 1
ATOM 701 C C . TRP A 1 91 ? 12.117 -8.852 3.779 1 97 91 TRP A C 1
ATOM 703 O O . TRP A 1 91 ? 12.125 -10.078 3.916 1 97 91 TRP A O 1
ATOM 713 N N . ARG A 1 92 ? 13.117 -8.117 4.18 1 96.56 92 ARG A N 1
ATOM 714 C CA . ARG A 1 92 ? 14.25 -8.711 4.887 1 96.56 92 ARG A CA 1
ATOM 715 C C . ARG A 1 92 ? 13.867 -9.109 6.305 1 96.56 92 ARG A C 1
ATOM 717 O O . ARG A 1 92 ? 14.086 -10.25 6.715 1 96.56 92 ARG A O 1
ATOM 724 N N . ALA A 1 93 ? 13.289 -8.188 7.031 1 94.69 93 ALA A N 1
ATOM 725 C CA . ALA A 1 93 ? 12.914 -8.438 8.422 1 94.69 93 ALA A CA 1
ATOM 726 C C . ALA A 1 93 ? 11.875 -9.555 8.516 1 94.69 93 ALA A C 1
ATOM 728 O O . ALA A 1 93 ? 11.859 -10.32 9.484 1 94.69 93 ALA A O 1
ATOM 729 N N . ARG A 1 94 ? 11.078 -9.648 7.5 1 94.5 94 ARG A N 1
ATOM 730 C CA . ARG A 1 94 ? 10.008 -10.641 7.527 1 94.5 94 ARG A CA 1
ATOM 731 C C . ARG A 1 94 ? 10.469 -11.953 6.891 1 94.5 94 ARG A C 1
ATOM 733 O O . ARG A 1 94 ? 9.664 -12.875 6.723 1 94.5 94 ARG A O 1
ATOM 740 N N . LYS A 1 95 ? 11.633 -11.984 6.449 1 94.94 95 LYS A N 1
ATOM 741 C CA . LYS A 1 95 ? 12.234 -13.195 5.895 1 94.94 95 LYS A CA 1
ATOM 742 C C . LYS A 1 95 ? 11.414 -13.734 4.723 1 94.94 95 LYS A C 1
ATOM 744 O O . LYS A 1 95 ? 11.102 -14.922 4.668 1 94.94 95 LYS A O 1
ATOM 749 N N . ALA A 1 96 ? 11.07 -12.773 3.877 1 96.88 96 ALA A N 1
ATOM 750 C CA . ALA A 1 96 ? 10.359 -13.156 2.656 1 96.88 96 ALA A CA 1
ATOM 751 C C . ALA A 1 96 ? 11.195 -14.125 1.818 1 96.88 96 ALA A C 1
ATOM 753 O O . ALA A 1 96 ? 12.422 -14.141 1.913 1 96.88 96 ALA A O 1
ATOM 754 N N . ALA A 1 97 ? 10.477 -14.922 0.997 1 97 97 ALA A N 1
ATOM 755 C CA . ALA A 1 97 ? 11.133 -15.914 0.146 1 97 97 ALA A CA 1
ATOM 756 C C . ALA A 1 97 ? 10.477 -15.969 -1.232 1 97 97 ALA A C 1
ATOM 758 O O . ALA A 1 97 ? 9.289 -15.688 -1.374 1 97 97 ALA A O 1
ATOM 759 N N . PRO A 1 98 ? 11.266 -16.359 -2.209 1 96.81 98 PRO A N 1
ATOM 760 C CA . PRO A 1 98 ? 10.664 -16.5 -3.533 1 96.81 98 PRO A CA 1
ATOM 761 C C . PRO A 1 98 ? 9.547 -17.547 -3.561 1 96.81 98 PRO A C 1
ATOM 763 O O . PRO A 1 98 ? 9.641 -18.578 -2.896 1 96.81 98 PRO A O 1
ATOM 766 N N . HIS A 1 99 ? 8.555 -17.219 -4.27 1 96.12 99 HIS A N 1
ATOM 767 C CA . HIS A 1 99 ? 7.496 -18.172 -4.547 1 96.12 99 HIS A CA 1
ATOM 768 C C . HIS A 1 99 ? 7.797 -18.984 -5.805 1 96.12 99 HIS A C 1
ATOM 770 O O . HIS A 1 99 ? 8.312 -18.453 -6.785 1 96.12 99 HIS A O 1
ATOM 776 N N . PRO A 1 100 ? 7.363 -20.219 -5.848 1 92.94 100 PRO A N 1
ATOM 777 C CA . PRO A 1 100 ? 7.711 -21.078 -6.984 1 92.94 100 PRO A CA 1
ATOM 778 C C . PRO A 1 100 ? 7.055 -20.625 -8.289 1 92.94 100 PRO A C 1
ATOM 780 O O . PRO A 1 100 ? 7.531 -20.969 -9.375 1 92.94 100 PRO A O 1
ATOM 783 N N . HIS A 1 101 ? 6.059 -19.906 -8.195 1 93.25 101 HIS A N 1
ATOM 784 C CA . HIS A 1 101 ? 5.371 -19.422 -9.383 1 93.25 101 HIS A CA 1
ATOM 785 C C . HIS A 1 101 ? 6.242 -18.438 -10.172 1 93.25 101 HIS A C 1
ATOM 787 O O . HIS A 1 101 ? 6.004 -18.203 -11.359 1 93.25 101 HIS A O 1
ATOM 793 N N . GLY A 1 102 ? 7.18 -17.875 -9.523 1 95.5 102 GLY A N 1
ATOM 794 C CA . GLY A 1 102 ? 8.055 -16.938 -10.203 1 95.5 102 GLY A CA 1
ATOM 795 C C . GLY A 1 102 ? 7.391 -15.594 -10.469 1 95.5 102 GLY A C 1
ATOM 796 O O . GLY A 1 102 ? 6.953 -14.914 -9.539 1 95.5 102 GLY A O 1
ATOM 797 N N . ASN A 1 103 ? 7.227 -15.289 -11.773 1 97.69 103 ASN A N 1
ATOM 798 C CA . ASN A 1 103 ? 6.668 -14 -12.18 1 97.69 103 ASN A CA 1
ATOM 799 C C . ASN A 1 103 ? 5.23 -14.148 -12.672 1 97.69 103 ASN A C 1
ATOM 801 O O . ASN A 1 103 ? 4.906 -15.109 -13.367 1 97.69 103 ASN A O 1
ATOM 805 N N . LEU A 1 104 ? 4.473 -13.156 -12.336 1 98.06 104 LEU A N 1
ATOM 806 C CA . LEU A 1 104 ? 3.156 -13.094 -12.953 1 98.06 104 LEU A CA 1
ATOM 807 C C . LEU A 1 104 ? 3.271 -12.766 -14.438 1 98.06 104 LEU A C 1
ATOM 809 O O . LEU A 1 104 ? 4.051 -11.891 -14.828 1 98.06 104 LEU A O 1
ATOM 813 N N . PRO A 1 105 ? 2.506 -13.422 -15.312 1 97.38 105 PRO A N 1
ATOM 814 C CA . PRO A 1 105 ? 2.523 -13.07 -16.734 1 97.38 105 PRO A CA 1
ATOM 815 C C . PRO A 1 105 ? 2.184 -11.602 -16.984 1 97.38 105 PRO A C 1
ATOM 817 O O . PRO A 1 105 ? 1.321 -11.039 -16.297 1 97.38 105 PRO A O 1
ATOM 820 N N . GLU A 1 106 ? 2.771 -11.008 -18.016 1 97.38 106 GLU A N 1
ATOM 821 C CA . GLU A 1 106 ? 2.699 -9.578 -18.281 1 97.38 106 GLU A CA 1
ATOM 822 C C . GLU A 1 106 ? 1.255 -9.117 -18.453 1 97.38 106 GLU A C 1
ATOM 824 O O . GLU A 1 106 ? 0.868 -8.062 -17.953 1 97.38 106 GLU A O 1
ATOM 829 N N . SER A 1 107 ? 0.487 -9.875 -19.188 1 97.5 107 SER A N 1
ATOM 830 C CA . SER A 1 107 ? -0.894 -9.477 -19.438 1 97.5 107 SER A CA 1
ATOM 831 C C . SER A 1 107 ? -1.696 -9.391 -18.141 1 97.5 107 SER A C 1
ATOM 833 O O . SER A 1 107 ? -2.467 -8.453 -17.953 1 97.5 107 SER A O 1
ATOM 835 N N . LEU A 1 108 ? -1.486 -10.336 -17.281 1 97.94 108 LEU A N 1
ATOM 836 C CA . LEU A 1 108 ? -2.174 -10.336 -16 1 97.94 108 LEU A CA 1
ATOM 837 C C . LEU A 1 108 ? -1.657 -9.219 -15.102 1 97.94 108 LEU A C 1
ATOM 839 O O . LEU A 1 108 ? -2.436 -8.57 -14.398 1 97.94 108 LEU A O 1
ATOM 843 N N . PHE A 1 109 ? -0.376 -8.961 -15.219 1 98.19 109 PHE A N 1
ATOM 844 C CA . PHE A 1 109 ? 0.224 -7.895 -14.43 1 98.19 109 PHE A CA 1
ATOM 845 C C . PHE A 1 109 ? -0.359 -6.539 -14.82 1 98.19 109 PHE A C 1
ATOM 847 O O . PHE A 1 109 ? -0.671 -5.719 -13.953 1 98.19 109 PHE A O 1
ATOM 854 N N . ARG A 1 110 ? -0.573 -6.332 -16.047 1 97.25 110 ARG A N 1
ATOM 855 C CA . ARG A 1 110 ? -1.169 -5.09 -16.531 1 97.25 110 ARG A CA 1
ATOM 856 C C . ARG A 1 110 ? -2.604 -4.945 -16.031 1 97.25 110 ARG A C 1
ATOM 858 O O . ARG A 1 110 ? -3.043 -3.842 -15.703 1 97.25 110 ARG A O 1
ATOM 865 N N . GLN A 1 111 ? -3.271 -6.02 -16.047 1 97.81 111 GLN A N 1
ATOM 866 C CA . GLN A 1 111 ? -4.641 -5.996 -15.539 1 97.81 111 GLN A CA 1
ATOM 867 C C . GLN A 1 111 ? -4.676 -5.621 -14.062 1 97.81 111 GLN A C 1
ATOM 869 O O . GLN A 1 111 ? -5.496 -4.797 -13.641 1 97.81 111 GLN A O 1
ATOM 874 N N . VAL A 1 112 ? -3.82 -6.246 -13.305 1 98.44 112 VAL A N 1
ATOM 875 C CA . VAL A 1 112 ? -3.715 -5.969 -11.883 1 98.44 112 VAL A CA 1
ATOM 876 C C . VAL A 1 112 ? -3.418 -4.488 -11.664 1 98.44 112 VAL A C 1
ATOM 878 O O . VAL A 1 112 ? -4.078 -3.826 -10.852 1 98.44 112 VAL A O 1
ATOM 881 N N . CYS A 1 113 ? -2.457 -3.957 -12.398 1 97.62 113 CYS A N 1
ATOM 882 C CA . CYS A 1 113 ? -2.084 -2.551 -12.281 1 97.62 113 CYS A CA 1
ATOM 883 C C . CYS A 1 113 ? -3.254 -1.644 -12.641 1 97.62 113 CYS A C 1
ATOM 885 O O . CYS A 1 113 ? -3.463 -0.61 -12.008 1 97.62 113 CYS A O 1
ATOM 887 N N . SER A 1 114 ? -3.986 -2.029 -13.602 1 96.88 114 SER A N 1
ATOM 888 C CA . SER A 1 114 ? -5.141 -1.245 -14.039 1 96.88 114 SER A CA 1
ATOM 889 C C . SER A 1 114 ? -6.199 -1.171 -12.945 1 96.88 114 SER A C 1
ATOM 891 O O . SER A 1 114 ? -6.75 -0.099 -12.68 1 96.88 114 SER A O 1
ATOM 893 N N . ILE A 1 115 ? -6.492 -2.299 -12.344 1 97.62 115 ILE A N 1
ATOM 894 C CA . ILE A 1 115 ? -7.508 -2.336 -11.297 1 97.62 115 ILE A CA 1
ATOM 895 C C . ILE A 1 115 ? -7.035 -1.524 -10.094 1 97.62 115 ILE A C 1
ATOM 897 O O . ILE A 1 115 ? -7.805 -0.752 -9.516 1 97.62 115 ILE A O 1
ATOM 901 N N . LEU A 1 116 ? -5.781 -1.674 -9.734 1 98.25 116 LEU A N 1
ATOM 902 C CA . LEU A 1 116 ? -5.234 -0.881 -8.641 1 98.25 116 LEU A CA 1
ATOM 903 C C . LEU A 1 116 ? -5.344 0.61 -8.945 1 98.25 116 LEU A C 1
ATOM 905 O O . LEU A 1 116 ? -5.73 1.397 -8.078 1 98.25 116 LEU A O 1
ATOM 909 N N . ASP A 1 117 ? -5.031 0.992 -10.148 1 97.12 117 ASP A N 1
ATOM 910 C CA . ASP A 1 117 ? -5.082 2.396 -10.539 1 97.12 117 ASP A CA 1
ATOM 911 C C . ASP A 1 117 ? -6.516 2.926 -10.5 1 97.12 117 ASP A C 1
ATOM 913 O O . ASP A 1 117 ? -6.738 4.102 -10.203 1 97.12 117 ASP A O 1
ATOM 917 N N . GLN A 1 118 ? -7.449 2.129 -10.828 1 96 118 GLN A N 1
ATOM 918 C CA . GLN A 1 118 ? -8.852 2.529 -10.727 1 96 118 GLN A CA 1
ATOM 919 C C . GLN A 1 118 ? -9.227 2.865 -9.281 1 96 118 GLN A C 1
ATOM 921 O O . GLN A 1 118 ? -10.086 3.715 -9.039 1 96 118 GLN A O 1
ATOM 926 N N . ILE A 1 119 ? -8.539 2.205 -8.375 1 97.69 119 ILE A N 1
ATOM 927 C CA . ILE A 1 119 ? -8.844 2.43 -6.965 1 97.69 119 ILE A CA 1
ATOM 928 C C . ILE A 1 119 ? -8.156 3.701 -6.477 1 97.69 119 ILE A C 1
ATOM 930 O O . ILE A 1 119 ? -8.789 4.574 -5.887 1 97.69 119 ILE A O 1
ATOM 934 N N . ILE A 1 120 ? -6.812 3.822 -6.797 1 96.94 120 ILE A N 1
ATOM 935 C CA . ILE A 1 120 ? -6.078 4.891 -6.133 1 96.94 120 ILE A CA 1
ATOM 936 C C . ILE A 1 120 ? -5.793 6.02 -7.125 1 96.94 120 ILE A C 1
ATOM 938 O O . ILE A 1 120 ? -5.309 7.086 -6.738 1 96.94 120 ILE A O 1
ATOM 942 N N . GLY A 1 121 ? -6.039 5.934 -8.312 1 93.31 121 GLY A N 1
ATOM 943 C CA . GLY A 1 121 ? -6.109 7 -9.305 1 93.31 121 GLY A CA 1
ATOM 944 C C . GLY A 1 121 ? -4.801 7.75 -9.461 1 93.31 121 GLY A C 1
ATOM 945 O O . GLY A 1 121 ? -4.773 8.977 -9.398 1 93.31 121 GLY A O 1
ATOM 946 N N . LEU A 1 122 ? -3.732 7.004 -9.789 1 90.81 122 LEU A N 1
ATOM 947 C CA . LEU A 1 122 ? -2.461 7.691 -9.992 1 90.81 122 LEU A CA 1
ATOM 948 C C . LEU A 1 122 ? -2.338 8.188 -11.43 1 90.81 122 LEU A C 1
ATOM 950 O O . LEU A 1 122 ? -1.549 9.094 -11.711 1 90.81 122 LEU A O 1
ATOM 954 N N . THR A 1 123 ? -3.074 7.578 -12.289 1 77.38 123 THR A N 1
ATOM 955 C CA . THR A 1 123 ? -3.051 8.008 -13.688 1 77.38 123 THR A CA 1
ATOM 956 C C . THR A 1 123 ? -3.949 9.227 -13.891 1 77.38 123 THR A C 1
ATOM 958 O O . THR A 1 123 ? -5.125 9.203 -13.516 1 77.38 123 THR A O 1
ATOM 961 N N . PRO A 1 124 ? -3.184 10.383 -14.258 1 65.44 124 PRO A N 1
ATOM 962 C CA . PRO A 1 124 ? -4.02 11.57 -14.492 1 65.44 124 PRO A CA 1
ATOM 963 C C . PRO A 1 124 ? -5.129 11.312 -15.508 1 65.44 124 PRO A C 1
ATOM 965 O O . PRO A 1 124 ? -4.938 10.547 -16.453 1 65.44 124 PRO A O 1
ATOM 968 N N . SER A 1 125 ? -6.438 11.438 -14.875 1 54.09 125 SER A N 1
ATOM 969 C CA . SER A 1 125 ? -7.52 11.344 -15.844 1 54.09 125 SER A CA 1
ATOM 970 C C . SER A 1 125 ? -7.32 12.336 -16.984 1 54.09 125 SER A C 1
ATOM 972 O O . SER A 1 125 ? -6.828 13.445 -16.781 1 54.09 125 SER A O 1
ATOM 974 N N . ALA A 1 126 ? -7.113 11.656 -18.203 1 44.62 126 ALA A N 1
ATOM 975 C CA . ALA A 1 126 ? -7.129 12.555 -19.344 1 44.62 126 ALA A CA 1
ATOM 976 C C . ALA A 1 126 ? -8.227 13.602 -19.219 1 44.62 126 ALA A C 1
ATOM 978 O O . ALA A 1 126 ? -9.414 13.266 -19.203 1 44.62 126 ALA A O 1
ATOM 979 N N . SER A 1 127 ? -8.047 14.461 -18.312 1 30.95 127 SER A N 1
ATOM 980 C CA . SER A 1 127 ? -9.031 15.516 -18.531 1 30.95 127 SER A CA 1
ATOM 981 C C . SER A 1 127 ? -8.867 16.156 -19.906 1 30.95 127 SER A C 1
ATOM 983 O O . SER A 1 127 ? -7.75 16.312 -20.391 1 30.95 127 SER A O 1
ATOM 985 N N . MET B 1 1 ? -11.711 10.414 18.578 1 67.44 1 MET B N 1
ATOM 986 C CA . MET B 1 1 ? -12.836 9.523 18.344 1 67.44 1 MET B CA 1
ATOM 987 C C . MET B 1 1 ? -13.375 9.688 16.938 1 67.44 1 MET B C 1
ATOM 989 O O . MET B 1 1 ? -13.359 10.797 16.391 1 67.44 1 MET B O 1
ATOM 993 N N . THR B 1 2 ? -13.633 8.422 16.25 1 73.56 2 THR B N 1
ATOM 994 C CA . THR B 1 2 ? -14.227 8.477 14.914 1 73.56 2 THR B CA 1
ATOM 995 C C . THR B 1 2 ? -15.641 9.047 14.969 1 73.56 2 THR B C 1
ATOM 997 O O . THR B 1 2 ? -16.5 8.523 15.688 1 73.56 2 THR B O 1
ATOM 1000 N N . PRO B 1 3 ? -15.875 10.227 14.383 1 81.5 3 PRO B N 1
ATOM 1001 C CA . PRO B 1 3 ? -17.219 10.781 14.383 1 81.5 3 PRO B CA 1
ATOM 1002 C C . PRO B 1 3 ? -18.25 9.844 13.766 1 81.5 3 PRO B C 1
ATOM 1004 O O . PRO B 1 3 ? -17.938 9.117 12.812 1 81.5 3 PRO B O 1
ATOM 1007 N N . VAL B 1 4 ? -19.438 9.883 14.352 1 81.44 4 VAL B N 1
ATOM 1008 C CA . VAL B 1 4 ? -20.516 9.031 13.852 1 81.44 4 VAL B CA 1
ATOM 1009 C C . VAL B 1 4 ? -20.781 9.344 12.383 1 81.44 4 VAL B C 1
ATOM 1011 O O . VAL B 1 4 ? -20.891 10.508 11.992 1 81.44 4 VAL B O 1
ATOM 1014 N N . GLY B 1 5 ? -20.75 8.367 11.578 1 90.94 5 GLY B N 1
ATOM 1015 C CA . GLY B 1 5 ? -21.094 8.516 10.172 1 90.94 5 GLY B CA 1
ATOM 1016 C C . GLY B 1 5 ? -19.938 8.938 9.305 1 90.94 5 GLY B C 1
ATOM 1017 O O . GLY B 1 5 ? -20.078 9.094 8.094 1 90.94 5 GLY B O 1
ATOM 1018 N N . TRP B 1 6 ? -18.844 9.172 9.945 1 95.62 6 TRP B N 1
ATOM 1019 C CA . TRP B 1 6 ? -17.672 9.625 9.211 1 95.62 6 TRP B CA 1
ATOM 1020 C C . TRP B 1 6 ? -17.062 8.484 8.406 1 95.62 6 TRP B C 1
ATOM 1022 O O . TRP B 1 6 ? -16.938 7.359 8.906 1 95.62 6 TRP B O 1
ATOM 1032 N N . VAL B 1 7 ? -16.766 8.781 7.121 1 98.12 7 VAL B N 1
ATOM 1033 C CA . VAL B 1 7 ? -16 7.895 6.246 1 98.12 7 VAL B CA 1
ATOM 1034 C C . VAL B 1 7 ? -14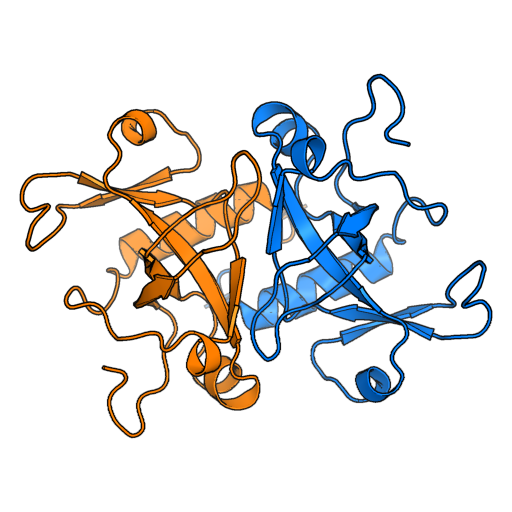.844 8.664 5.609 1 98.12 7 VAL B C 1
ATOM 1036 O O . VAL B 1 7 ? -15.055 9.703 4.984 1 98.12 7 VAL B O 1
ATOM 1039 N N . PRO B 1 8 ? -13.625 8.203 5.859 1 98.12 8 PRO B N 1
ATOM 1040 C CA . PRO B 1 8 ? -12.492 8.898 5.238 1 98.12 8 PRO B CA 1
ATOM 1041 C C . PRO B 1 8 ? -12.656 9.047 3.727 1 98.12 8 PRO B C 1
ATOM 1043 O O . PRO B 1 8 ? -13.266 8.195 3.078 1 98.12 8 PRO B O 1
ATOM 1046 N N . ASN B 1 9 ? -12.07 10.141 3.205 1 98.56 9 ASN B N 1
ATOM 1047 C CA . ASN B 1 9 ? -12.125 10.391 1.768 1 98.56 9 ASN B CA 1
ATOM 1048 C C . ASN B 1 9 ? -10.742 10.672 1.188 1 98.56 9 ASN B C 1
ATOM 1050 O O . ASN B 1 9 ? -9.828 11.055 1.918 1 98.56 9 ASN B O 1
ATOM 1054 N N . ARG B 1 10 ? -10.727 10.484 -0.106 1 98.56 10 ARG B N 1
ATOM 1055 C CA . ARG B 1 10 ? -9.5 10.766 -0.842 1 98.56 10 ARG B CA 1
ATOM 1056 C C . ARG B 1 10 ? -8.977 12.164 -0.513 1 98.56 10 ARG B C 1
ATOM 1058 O O . ARG B 1 10 ? -9.75 13.117 -0.436 1 98.56 10 ARG B O 1
ATOM 1065 N N . GLN B 1 11 ? -7.656 12.266 -0.263 1 98.56 11 GLN B N 1
ATOM 1066 C CA . GLN B 1 11 ? -6.93 13.508 -0.01 1 98.56 11 GLN B CA 1
ATOM 1067 C C . GLN B 1 11 ? -7.066 13.938 1.446 1 98.56 11 GLN B C 1
ATOM 1069 O O . GLN B 1 11 ? -6.387 14.867 1.893 1 98.56 11 GLN B O 1
ATOM 1074 N N . GLU B 1 12 ? -7.922 13.32 2.203 1 98.56 12 GLU B N 1
ATOM 1075 C CA . GLU B 1 12 ? -8.055 13.586 3.631 1 98.56 12 GLU B CA 1
ATOM 1076 C C . GLU B 1 12 ? -6.898 12.992 4.418 1 98.56 12 GLU B C 1
ATOM 1078 O O . GLU B 1 12 ? -6.328 11.969 4.02 1 98.56 12 GLU B O 1
ATOM 1083 N N . ILE B 1 13 ? -6.547 13.664 5.488 1 98.31 13 ILE B N 1
ATOM 1084 C CA . ILE B 1 13 ? -5.562 13.133 6.422 1 98.31 13 ILE B CA 1
ATOM 1085 C C . ILE B 1 13 ? -6.262 12.609 7.676 1 98.31 13 ILE B C 1
ATOM 1087 O O . ILE B 1 13 ? -7.137 13.281 8.227 1 98.31 13 ILE B O 1
ATOM 1091 N N . LEU B 1 14 ? -5.945 11.414 8.117 1 97.94 14 LEU B N 1
ATOM 1092 C CA . LEU B 1 14 ? -6.531 10.844 9.328 1 97.94 14 LEU B CA 1
ATOM 1093 C C . LEU B 1 14 ? -5.441 10.359 10.281 1 97.94 14 LEU B C 1
ATOM 1095 O O . LEU B 1 14 ? -4.27 10.297 9.906 1 97.94 14 LEU B O 1
ATOM 1099 N N . TRP B 1 15 ? -5.801 10.164 11.531 1 96.75 15 TRP B N 1
ATOM 1100 C CA . TRP B 1 15 ? -4.98 9.445 12.5 1 96.75 15 TRP B CA 1
ATOM 1101 C C . TRP B 1 15 ? -5.215 7.938 12.398 1 96.75 15 TRP B C 1
ATOM 1103 O O . TRP B 1 15 ? -6.359 7.48 12.375 1 96.75 15 TRP B O 1
ATOM 1113 N N . ILE B 1 16 ? -4.098 7.23 12.383 1 96.31 16 ILE B N 1
ATOM 1114 C CA . ILE B 1 16 ? -4.262 5.781 12.391 1 96.31 16 ILE B CA 1
ATOM 1115 C C . ILE B 1 16 ? -3.039 5.125 13.031 1 96.31 16 ILE B C 1
ATOM 1117 O O . ILE B 1 16 ? -1.925 5.645 12.93 1 96.31 16 ILE B O 1
ATOM 1121 N N . ASP B 1 17 ? -3.328 4.02 13.68 1 94.56 17 ASP B N 1
ATOM 1122 C CA . ASP B 1 17 ? -2.254 3.242 14.289 1 94.56 17 ASP B CA 1
ATOM 1123 C C . ASP B 1 17 ? -1.629 2.281 13.281 1 94.56 17 ASP B C 1
ATOM 1125 O O . ASP B 1 17 ? -2.299 1.373 12.781 1 94.56 17 ASP B O 1
ATOM 1129 N N . CYS B 1 18 ? -0.354 2.406 13.047 1 90.81 18 CYS B N 1
ATOM 1130 C CA . CYS B 1 18 ? 0.353 1.621 12.047 1 90.81 18 CYS B CA 1
ATOM 1131 C C . CYS B 1 18 ? 0.981 0.379 12.664 1 90.81 18 CYS B C 1
ATOM 1133 O O . CYS B 1 18 ? 1.648 -0.395 11.977 1 90.81 18 CYS B O 1
ATOM 1135 N N . SER B 1 19 ? 0.698 0.133 13.891 1 85.56 19 SER B N 1
ATOM 1136 C CA . SER B 1 19 ? 1.281 -1.01 14.586 1 85.56 19 SER B CA 1
ATOM 1137 C C . SER B 1 19 ? 0.365 -2.227 14.516 1 85.56 19 SER B C 1
ATOM 1139 O O . SER B 1 19 ? -0.856 -2.086 14.414 1 85.56 19 SER B O 1
ATOM 1141 N N . PRO B 1 20 ? 1.056 -3.453 14.664 1 81.25 20 PRO B N 1
ATOM 1142 C CA . PRO B 1 20 ? 2.49 -3.723 14.781 1 81.25 20 PRO B CA 1
ATOM 1143 C C . PRO B 1 20 ? 3.227 -3.582 13.453 1 81.25 20 PRO B C 1
ATOM 1145 O O . PRO B 1 20 ? 2.594 -3.416 12.406 1 81.25 20 PRO B O 1
ATOM 1148 N N . HIS B 1 21 ? 4.488 -3.508 13.484 1 80.25 21 HIS B N 1
ATOM 1149 C CA . HIS B 1 21 ? 5.387 -3.287 12.352 1 80.25 21 HIS B CA 1
ATOM 1150 C C . HIS B 1 21 ? 6.621 -4.18 12.445 1 80.25 21 HIS B C 1
ATOM 1152 O O . HIS B 1 21 ? 6.898 -4.75 13.5 1 80.25 21 HIS B O 1
ATOM 1158 N N . ALA B 1 22 ? 7.238 -4.367 11.383 1 87 22 ALA B N 1
ATOM 1159 C CA . ALA B 1 22 ? 8.531 -5.051 11.32 1 87 22 ALA B CA 1
ATOM 1160 C C . ALA B 1 22 ? 9.586 -4.164 10.664 1 87 22 ALA B C 1
ATOM 1162 O O . ALA B 1 22 ? 9.305 -3.471 9.68 1 87 22 ALA B O 1
ATOM 1163 N N . GLY B 1 23 ? 10.734 -4.191 11.242 1 91.69 23 GLY B N 1
ATOM 1164 C CA . GLY B 1 23 ? 11.891 -3.549 10.633 1 91.69 23 GLY B CA 1
ATOM 1165 C C . GLY B 1 23 ? 11.633 -2.1 10.266 1 91.69 23 GLY B C 1
ATOM 1166 O O . GLY B 1 23 ? 11.219 -1.301 11.109 1 91.69 23 GLY B O 1
ATOM 1167 N N . ARG B 1 24 ? 11.734 -1.795 8.922 1 91.31 24 ARG B N 1
ATOM 1168 C CA . ARG B 1 24 ? 11.688 -0.435 8.398 1 91.31 24 ARG B CA 1
ATOM 1169 C C . ARG B 1 24 ? 10.25 -0.01 8.102 1 91.31 24 ARG B C 1
ATOM 1171 O O . ARG B 1 24 ? 10.023 1.038 7.5 1 91.31 24 ARG B O 1
ATOM 1178 N N . GLU B 1 25 ? 9.25 -0.722 8.5 1 92.31 25 GLU B N 1
ATOM 1179 C CA . GLU B 1 25 ? 7.848 -0.357 8.328 1 92.31 25 GLU B CA 1
ATOM 1180 C C . GLU B 1 25 ? 7.449 0.756 9.297 1 92.31 25 GLU B C 1
ATOM 1182 O O . GLU B 1 25 ? 8.008 0.866 10.391 1 92.31 25 GLU B O 1
ATOM 1187 N N . MET B 1 26 ? 6.52 1.514 8.867 1 88.06 26 MET B N 1
ATOM 1188 C CA . MET B 1 26 ? 6.031 2.594 9.719 1 88.06 26 MET B CA 1
ATOM 1189 C C . MET B 1 26 ? 5.391 2.039 10.984 1 88.06 26 MET B C 1
ATOM 1191 O O . MET B 1 26 ? 4.664 1.047 10.938 1 88.06 26 MET B O 1
ATOM 1195 N N . ARG B 1 27 ? 5.648 2.832 12.086 1 87 27 ARG B N 1
ATOM 1196 C CA . ARG B 1 27 ? 5.18 2.385 13.398 1 87 27 ARG B CA 1
ATOM 1197 C C . ARG B 1 27 ? 4.367 3.477 14.086 1 87 27 ARG B C 1
ATOM 1199 O O . ARG B 1 27 ? 4.473 4.652 13.734 1 87 27 ARG B O 1
ATOM 1206 N N . ASP B 1 28 ? 3.58 3.014 15.102 1 89.88 28 ASP B N 1
ATOM 1207 C CA . ASP B 1 28 ? 2.879 3.904 16.016 1 89.88 28 ASP B CA 1
ATOM 1208 C C . ASP B 1 28 ? 1.778 4.68 15.305 1 89.88 28 ASP B C 1
ATOM 1210 O O . ASP B 1 28 ? 1.375 4.312 14.195 1 89.88 28 ASP B O 1
ATOM 1214 N N . ARG B 1 29 ? 1.175 5.574 16.109 1 93.38 29 ARG B N 1
ATOM 1215 C CA . ARG B 1 29 ? 0.083 6.383 15.57 1 93.38 29 ARG B CA 1
ATOM 1216 C C . ARG B 1 29 ? 0.619 7.559 14.766 1 93.38 29 ARG B C 1
ATOM 1218 O O . ARG B 1 29 ? 1.453 8.328 15.25 1 93.38 29 ARG B O 1
ATOM 1225 N N . HIS B 1 30 ? 0.121 7.684 13.594 1 94.56 30 HIS B N 1
ATOM 1226 C CA . HIS B 1 30 ? 0.606 8.703 12.672 1 94.56 30 HIS B CA 1
ATOM 1227 C C . HIS B 1 30 ? -0.542 9.32 11.875 1 94.56 30 HIS B C 1
ATOM 1229 O O . HIS B 1 30 ? -1.584 8.688 11.695 1 94.56 30 HIS B O 1
ATOM 1235 N N . PRO B 1 31 ? -0.262 10.602 11.43 1 97 31 PRO B N 1
ATOM 1236 C CA . PRO B 1 31 ? -1.093 11.062 10.312 1 97 31 PRO B CA 1
ATOM 1237 C C . PRO B 1 31 ? -0.943 10.203 9.062 1 97 31 PRO B C 1
ATOM 1239 O O . PRO B 1 31 ? 0.138 9.672 8.805 1 97 31 PRO B O 1
ATOM 1242 N N . PHE B 1 32 ? -2.004 10.062 8.344 1 98.44 32 PHE B N 1
ATOM 1243 C CA . PHE B 1 32 ? -2.107 9.172 7.195 1 98.44 32 PHE B CA 1
ATOM 1244 C C . PHE B 1 32 ? -2.92 9.812 6.078 1 98.44 32 PHE B C 1
ATOM 1246 O O . PHE B 1 32 ? -4.082 10.172 6.273 1 98.44 32 PHE B O 1
ATOM 1253 N N . LEU B 1 33 ? -2.275 9.969 4.945 1 98.81 33 LEU B N 1
ATOM 1254 C CA . LEU B 1 33 ? -2.93 10.57 3.793 1 98.81 33 LEU B CA 1
ATOM 1255 C C . LEU B 1 33 ? -3.699 9.531 2.99 1 98.81 33 LEU B C 1
ATOM 1257 O O . LEU B 1 33 ? -3.117 8.547 2.529 1 98.81 33 LEU B O 1
ATOM 1261 N N . VAL B 1 34 ? -4.957 9.828 2.748 1 98.88 34 VAL B N 1
ATOM 1262 C CA . VAL B 1 34 ? -5.828 8.859 2.09 1 98.88 34 VAL B CA 1
ATOM 1263 C C . VAL B 1 34 ? -5.734 9.023 0.576 1 98.88 34 VAL B C 1
ATOM 1265 O O . VAL B 1 34 ? -5.852 10.133 0.058 1 98.88 34 VAL B O 1
ATOM 1268 N N . LEU B 1 35 ? -5.543 7.898 -0.114 1 98.75 35 LEU B N 1
ATOM 1269 C CA . LEU B 1 35 ? -5.523 7.875 -1.572 1 98.75 35 LEU B CA 1
ATOM 1270 C C . LEU B 1 35 ? -6.848 7.352 -2.125 1 98.75 35 LEU B C 1
ATOM 1272 O O . LEU B 1 35 ? -7.254 7.723 -3.229 1 98.75 35 LEU B O 1
ATOM 1276 N N . SER B 1 36 ? -7.461 6.402 -1.456 1 98.62 36 SER B N 1
ATOM 1277 C CA . SER B 1 36 ? -8.648 5.711 -1.942 1 98.62 36 SER B CA 1
ATOM 1278 C C . SER B 1 36 ? -9.898 6.559 -1.745 1 98.62 36 SER B C 1
ATOM 1280 O O . SER B 1 36 ? -10 7.309 -0.771 1 98.62 36 SER B O 1
ATOM 1282 N N . PRO B 1 37 ? -10.883 6.41 -2.6 1 98.5 37 PRO B N 1
ATOM 1283 C CA . PRO B 1 37 ? -12.078 7.246 -2.508 1 98.5 37 PRO B CA 1
ATOM 1284 C C . PRO B 1 37 ? -13.047 6.777 -1.421 1 98.5 37 PRO B C 1
ATOM 1286 O O . PRO B 1 37 ? -13.047 5.598 -1.06 1 98.5 37 PRO B O 1
ATOM 1289 N N . LYS B 1 38 ? -13.898 7.68 -1.038 1 98.56 38 LYS B N 1
ATOM 1290 C CA . LYS B 1 38 ? -14.859 7.461 0.04 1 98.56 38 LYS B CA 1
ATOM 1291 C C . LYS B 1 38 ? -15.703 6.211 -0.216 1 98.56 38 LYS B C 1
ATOM 1293 O O . LYS B 1 38 ? -15.953 5.43 0.702 1 98.56 38 LYS B O 1
ATOM 1298 N N . ALA B 1 39 ? -16.188 6.09 -1.442 1 98.25 39 ALA B N 1
ATOM 1299 C CA . ALA B 1 39 ? -17.047 4.957 -1.766 1 98.25 39 ALA B CA 1
ATOM 1300 C C . ALA B 1 39 ? -16.328 3.633 -1.526 1 98.25 39 ALA B C 1
ATOM 1302 O O . ALA B 1 39 ? -16.906 2.697 -0.963 1 98.25 39 ALA B O 1
ATOM 1303 N N . PHE B 1 40 ? -15.125 3.549 -1.952 1 98.44 40 PHE B N 1
ATOM 1304 C CA . PHE B 1 40 ? -14.281 2.381 -1.718 1 98.44 40 PHE B CA 1
ATOM 1305 C C . PHE B 1 40 ? -14.078 2.152 -0.225 1 98.44 40 PHE B C 1
ATOM 1307 O O . PHE B 1 40 ? -14.234 1.031 0.263 1 98.44 40 PHE B O 1
ATOM 1314 N N . ASN B 1 41 ? -13.703 3.229 0.483 1 98.62 41 ASN B N 1
ATOM 1315 C CA . ASN B 1 41 ? -13.406 3.15 1.908 1 98.62 41 ASN B CA 1
ATOM 1316 C C . ASN B 1 41 ? -14.609 2.668 2.709 1 98.62 41 ASN B C 1
ATOM 1318 O O . ASN B 1 41 ? -14.469 1.888 3.65 1 98.62 41 ASN B O 1
ATOM 1322 N N . ASP B 1 42 ? -15.688 3.189 2.344 1 98.12 42 ASP B N 1
ATOM 1323 C CA . ASP B 1 42 ? -16.938 2.826 3.023 1 98.12 42 ASP B CA 1
ATOM 1324 C C . ASP B 1 42 ? -17.281 1.361 2.775 1 98.12 42 ASP B C 1
ATOM 1326 O O . ASP B 1 42 ? -17.594 0.626 3.715 1 98.12 42 ASP B O 1
ATOM 1330 N N . ARG B 1 43 ? -17.172 0.952 1.581 1 97.38 43 ARG B N 1
ATOM 1331 C CA . ARG B 1 43 ? -17.578 -0.385 1.169 1 97.38 43 ARG B CA 1
ATOM 1332 C C . ARG B 1 43 ? -16.688 -1.452 1.775 1 97.38 43 ARG B C 1
ATOM 1334 O O . ARG B 1 43 ? -17.156 -2.504 2.207 1 97.38 43 ARG B O 1
ATOM 1341 N N . THR B 1 44 ? -15.453 -1.206 1.832 1 97.25 44 THR B N 1
ATOM 1342 C CA . THR B 1 44 ? -14.492 -2.26 2.152 1 97.25 44 THR B CA 1
ATOM 1343 C C . THR B 1 44 ? -14.047 -2.158 3.607 1 97.25 44 THR B C 1
ATOM 1345 O O . THR B 1 44 ? -13.445 -3.092 4.145 1 97.25 44 THR B O 1
ATOM 1348 N N . SER B 1 45 ? -14.266 -1.018 4.23 1 97.38 45 SER B N 1
ATOM 1349 C CA . SER B 1 45 ? -13.719 -0.672 5.539 1 97.38 45 SER B CA 1
ATOM 1350 C C . SER B 1 45 ? -12.211 -0.481 5.473 1 97.38 45 SER B C 1
ATOM 1352 O O . SER B 1 45 ? -11.555 -0.283 6.5 1 97.38 45 SER B O 1
ATOM 1354 N N . LEU B 1 46 ? -11.656 -0.532 4.285 1 98 46 LEU B N 1
ATOM 1355 C CA . LEU B 1 46 ? -10.234 -0.307 4.094 1 98 46 LEU B CA 1
ATOM 1356 C C . LEU B 1 46 ? -9.969 1.106 3.586 1 98 46 LEU B C 1
ATOM 1358 O O . LEU B 1 46 ? -10.789 1.674 2.861 1 98 46 LEU B O 1
ATOM 1362 N N . VAL B 1 47 ? -8.828 1.646 4.016 1 98.38 47 VAL B N 1
ATOM 1363 C CA . VAL B 1 47 ? -8.258 2.836 3.398 1 98.38 47 VAL B CA 1
ATOM 1364 C C . VAL B 1 47 ? -6.859 2.52 2.863 1 98.38 47 VAL B C 1
ATOM 1366 O O . VAL B 1 47 ? -6.086 1.807 3.508 1 98.38 47 VAL B O 1
ATOM 1369 N N . ILE B 1 48 ? -6.598 2.955 1.692 1 98.75 48 ILE B N 1
ATOM 1370 C CA . ILE B 1 48 ? -5.258 2.914 1.119 1 98.75 48 ILE B CA 1
ATOM 1371 C C . ILE B 1 48 ? -4.617 4.297 1.208 1 98.75 48 ILE B C 1
ATOM 1373 O O . ILE B 1 48 ? -5.238 5.301 0.852 1 98.75 48 ILE B O 1
ATOM 1377 N N . GLY B 1 49 ? -3.416 4.332 1.726 1 98.62 49 GLY B N 1
ATOM 1378 C CA . GLY B 1 49 ? -2.83 5.652 1.9 1 98.62 49 GLY B CA 1
ATOM 1379 C C . GLY B 1 49 ? -1.345 5.609 2.207 1 98.62 49 GLY B C 1
ATOM 1380 O O . GLY B 1 49 ? -0.668 4.629 1.893 1 98.62 49 GLY B O 1
ATOM 1381 N N . LEU B 1 50 ? -0.877 6.75 2.658 1 98.75 50 LEU B N 1
ATOM 1382 C CA . LEU B 1 50 ? 0.538 6.984 2.928 1 98.75 50 LEU B CA 1
ATOM 1383 C C . LEU B 1 50 ? 0.732 7.609 4.305 1 98.75 50 LEU B C 1
ATOM 1385 O O . LEU B 1 50 ? 0.056 8.586 4.648 1 98.75 50 LEU B O 1
ATOM 1389 N N . PRO B 1 51 ? 1.707 7.137 5.059 1 98.25 51 PRO B N 1
ATOM 1390 C CA . PRO B 1 51 ? 1.962 7.738 6.367 1 98.25 51 PRO B CA 1
ATOM 1391 C C . PRO B 1 51 ? 2.705 9.07 6.27 1 98.25 51 PRO B C 1
ATOM 1393 O O . PRO B 1 51 ? 3.361 9.344 5.262 1 98.25 51 PRO B O 1
ATOM 1396 N N . MET B 1 52 ? 2.549 9.805 7.316 1 97.75 52 MET B N 1
ATOM 1397 C CA . MET B 1 52 ? 3.24 11.086 7.441 1 97.75 52 MET B CA 1
ATOM 1398 C C . MET B 1 52 ? 4.078 11.133 8.719 1 97.75 52 MET B C 1
ATOM 1400 O O . MET B 1 52 ? 3.756 10.461 9.695 1 97.75 52 MET B O 1
ATOM 1404 N N . THR B 1 53 ? 5.094 11.945 8.68 1 97 53 THR B N 1
ATOM 1405 C CA . THR B 1 53 ? 5.977 12.078 9.836 1 97 53 THR B CA 1
ATOM 1406 C C . THR B 1 53 ? 6.645 13.445 9.852 1 97 53 THR B C 1
ATOM 1408 O O . THR B 1 53 ? 6.566 14.195 8.875 1 97 53 THR B O 1
ATOM 1411 N N . THR B 1 54 ? 7.203 13.758 11 1 96.75 54 THR B N 1
ATOM 1412 C CA . THR B 1 54 ? 7.965 14.992 11.109 1 96.75 54 THR B CA 1
ATOM 1413 C C . THR B 1 54 ? 9.445 14.703 11.305 1 96.75 54 THR B C 1
ATOM 1415 O O . THR B 1 54 ? 10.227 15.594 11.641 1 96.75 54 THR B O 1
ATOM 1418 N N . ALA B 1 55 ? 9.797 13.445 11.125 1 95.38 55 ALA B N 1
ATOM 1419 C CA . ALA B 1 55 ? 11.195 13.094 11.32 1 95.38 55 ALA B CA 1
ATOM 1420 C C . ALA B 1 55 ? 12.094 13.828 10.32 1 95.38 55 ALA B C 1
ATOM 1422 O O . ALA B 1 55 ? 11.938 13.68 9.109 1 95.38 55 ALA B O 1
ATOM 1423 N N . GLU B 1 56 ? 13.102 14.414 10.727 1 95.19 56 GLU B N 1
ATOM 1424 C CA . GLU B 1 56 ? 13.891 15.383 9.961 1 95.19 56 GLU B CA 1
ATOM 1425 C C . GLU B 1 56 ? 14.766 14.68 8.922 1 95.19 56 GLU B C 1
ATOM 1427 O O . GLU B 1 56 ? 15.117 15.273 7.902 1 95.19 56 GLU B O 1
ATOM 1432 N N . TYR B 1 57 ? 15.109 13.523 9.18 1 94.88 57 TYR B N 1
ATOM 1433 C CA . TYR B 1 57 ? 15.977 12.828 8.234 1 94.88 57 TYR B CA 1
ATOM 1434 C C . TYR B 1 57 ? 15.289 12.648 6.891 1 94.88 57 TYR B C 1
ATOM 1436 O O . TYR B 1 57 ? 15.93 12.336 5.891 1 94.88 57 TYR B O 1
ATOM 1444 N N . ASN B 1 58 ? 13.977 12.914 6.805 1 96.56 58 ASN B N 1
ATOM 1445 C CA . ASN B 1 58 ? 13.242 12.781 5.551 1 96.56 58 ASN B CA 1
ATOM 1446 C C . ASN B 1 58 ? 13.453 13.984 4.641 1 96.56 58 ASN B C 1
ATOM 1448 O O . ASN B 1 58 ? 13.031 13.977 3.482 1 96.56 58 ASN B O 1
ATOM 1452 N N . ALA B 1 59 ? 14.164 14.938 5.105 1 96.38 59 ALA B N 1
ATOM 1453 C CA . ALA B 1 59 ? 14.5 16.094 4.273 1 96.38 59 ALA B CA 1
ATOM 1454 C C . ALA B 1 59 ? 15.312 15.672 3.051 1 96.38 59 ALA B C 1
ATOM 1456 O O . ALA B 1 59 ? 15.242 16.312 2 1 96.38 59 ALA B O 1
ATOM 1457 N N . THR B 1 60 ? 16.031 14.539 3.141 1 96.81 60 THR B N 1
ATOM 1458 C CA . THR B 1 60 ? 16.844 14.078 2.033 1 96.81 60 THR B CA 1
ATOM 1459 C C . THR B 1 60 ? 16.312 12.758 1.474 1 96.81 60 THR B C 1
ATOM 1461 O O . THR B 1 60 ? 16.969 12.117 0.653 1 96.81 60 THR B O 1
ATOM 1464 N N . ASN B 1 61 ? 15.25 12.336 1.968 1 97.25 61 ASN B N 1
ATOM 1465 C CA . ASN B 1 61 ? 14.594 11.133 1.466 1 97.25 61 ASN B CA 1
ATOM 1466 C C . ASN B 1 61 ? 13.906 11.391 0.13 1 97.25 61 ASN B C 1
ATOM 1468 O O . ASN B 1 61 ? 12.914 12.125 0.069 1 97.25 61 ASN B O 1
ATOM 1472 N N . PRO B 1 62 ? 14.406 10.773 -0.941 1 97.38 62 PRO B N 1
ATOM 1473 C CA . PRO B 1 62 ? 13.828 11.062 -2.256 1 97.38 62 PRO B CA 1
ATOM 1474 C C . PRO B 1 62 ? 12.398 10.555 -2.404 1 97.38 62 PRO B C 1
ATOM 1476 O O . PRO B 1 62 ? 11.711 10.906 -3.365 1 97.38 62 PRO B O 1
ATOM 1479 N N . PHE B 1 63 ? 11.93 9.852 -1.432 1 98.25 63 PHE B N 1
ATOM 1480 C CA . PHE B 1 63 ? 10.594 9.281 -1.507 1 98.25 63 PHE B CA 1
ATOM 1481 C C . PHE B 1 63 ? 9.633 10.039 -0.594 1 98.25 63 PHE B C 1
ATOM 1483 O O . PHE B 1 63 ? 8.469 9.648 -0.453 1 98.25 63 PHE B O 1
ATOM 1490 N N . ALA B 1 64 ? 10.141 11.047 0.031 1 98.44 64 ALA B N 1
ATOM 1491 C CA . ALA B 1 64 ? 9.32 11.859 0.921 1 98.44 64 ALA B CA 1
ATOM 1492 C C . ALA B 1 64 ? 8.961 13.195 0.271 1 98.44 64 ALA B C 1
ATOM 1494 O O . ALA B 1 64 ? 9.773 13.773 -0.461 1 98.44 64 ALA B O 1
ATOM 1495 N N . VAL B 1 65 ? 7.766 13.625 0.516 1 98.5 65 VAL B N 1
ATOM 1496 C CA . VAL B 1 65 ? 7.328 14.938 0.063 1 98.5 65 VAL B CA 1
ATOM 1497 C C . VAL B 1 65 ? 7.078 15.844 1.269 1 98.5 65 VAL B C 1
ATOM 1499 O O . VAL B 1 65 ? 6.289 15.508 2.154 1 98.5 65 VAL B O 1
ATOM 1502 N N . SER B 1 66 ? 7.75 16.938 1.304 1 98.19 66 SER B N 1
ATOM 1503 C CA . SER B 1 66 ? 7.461 17.953 2.312 1 98.19 66 SER B CA 1
ATOM 1504 C C . SER B 1 66 ? 6.117 18.625 2.051 1 98.19 66 SER B C 1
ATOM 1506 O O . SER B 1 66 ? 5.867 19.125 0.951 1 98.19 66 SER B O 1
ATOM 1508 N N . VAL B 1 67 ? 5.289 18.625 3.086 1 97.31 67 VAL B N 1
ATOM 1509 C CA . VAL B 1 67 ? 3.949 19.156 2.832 1 97.31 67 VAL B CA 1
ATOM 1510 C C . VAL B 1 67 ? 3.662 20.328 3.775 1 97.31 67 VAL B C 1
ATOM 1512 O O . VAL B 1 67 ? 2.502 20.609 4.09 1 97.31 67 VAL B O 1
ATOM 1515 N N . GLY B 1 68 ? 4.668 20.922 4.227 1 94.75 68 GLY B N 1
ATOM 1516 C CA . GLY B 1 68 ? 4.516 22.141 5.02 1 94.75 68 GLY B CA 1
ATOM 1517 C C . GLY B 1 68 ? 4.668 21.891 6.508 1 94.75 68 GLY B C 1
ATOM 1518 O O . GLY B 1 68 ? 5.164 20.859 6.93 1 94.75 68 GLY B O 1
ATOM 1519 N N . ALA B 1 69 ? 4.18 22.875 7.297 1 93.12 69 ALA B N 1
ATOM 1520 C CA . ALA B 1 69 ? 4.367 22.859 8.742 1 93.12 69 ALA B CA 1
ATOM 1521 C C . ALA B 1 69 ? 3.338 21.953 9.422 1 93.12 69 ALA B C 1
ATOM 1523 O O . ALA B 1 69 ? 2.156 21.984 9.07 1 93.12 69 ALA B O 1
ATOM 1524 N N . ALA B 1 70 ? 3.859 21.125 10.344 1 93.19 70 ALA B N 1
ATOM 1525 C CA . ALA B 1 70 ? 2.947 20.359 11.18 1 93.19 70 ALA B CA 1
ATOM 1526 C C . ALA B 1 70 ? 2.191 21.25 12.156 1 93.19 70 ALA B C 1
ATOM 1528 O O . ALA B 1 70 ? 2.496 22.438 12.273 1 93.19 70 ALA B O 1
ATOM 1529 N N . SER B 1 71 ? 1.182 20.672 12.68 1 86 71 SER B N 1
ATOM 1530 C CA . SER B 1 71 ? 0.392 21.422 13.656 1 86 71 SER B CA 1
ATOM 1531 C C . SER B 1 71 ? 0.448 20.766 15.031 1 86 71 SER B C 1
ATOM 1533 O O . SER B 1 71 ? 1.064 19.719 15.203 1 86 71 SER B O 1
ATOM 1535 N N . GLY B 1 72 ? -0.119 21.531 15.945 1 85.25 72 GLY B N 1
ATOM 1536 C CA . GLY B 1 72 ? -0.235 20.984 17.281 1 85.25 72 GLY B CA 1
ATOM 1537 C C . GLY B 1 72 ? 1.098 20.875 18 1 85.25 72 GLY B C 1
ATOM 1538 O O . GLY B 1 72 ? 1.887 21.812 18.016 1 85.25 72 GLY B O 1
ATOM 1539 N N . ARG B 1 73 ? 1.342 19.609 18.609 1 85.75 73 ARG B N 1
ATOM 1540 C CA . ARG B 1 73 ? 2.529 19.375 19.422 1 85.75 73 ARG B CA 1
ATOM 1541 C C . ARG B 1 73 ? 3.797 19.469 18.578 1 85.75 73 ARG B C 1
ATOM 1543 O O . ARG B 1 73 ? 4.891 19.672 19.109 1 85.75 73 ARG B O 1
ATOM 1550 N N . LYS B 1 74 ? 3.57 19.266 17.344 1 90.06 74 LYS B N 1
ATOM 1551 C CA . LYS B 1 74 ? 4.73 19.266 16.453 1 90.06 74 LYS B CA 1
ATOM 1552 C C . LYS B 1 74 ? 4.816 20.578 15.664 1 90.06 74 LYS B C 1
ATOM 1554 O O . LYS B 1 74 ? 5.465 20.625 14.617 1 90.06 74 LYS B O 1
ATOM 1559 N N . ALA B 1 75 ? 4.152 21.531 16.219 1 88.44 75 ALA B N 1
ATOM 1560 C CA . ALA B 1 75 ? 4.176 22.828 15.539 1 88.44 75 ALA B CA 1
ATOM 1561 C C . ALA B 1 75 ? 5.609 23.297 15.328 1 88.44 75 ALA B C 1
ATOM 1563 O O . ALA B 1 75 ? 6.453 23.172 16.219 1 88.44 75 ALA B O 1
ATOM 1564 N N . GLY B 1 76 ? 5.867 23.797 14.031 1 91.5 76 GLY B N 1
ATOM 1565 C CA . GLY B 1 76 ? 7.199 24.281 13.711 1 91.5 76 GLY B CA 1
ATOM 1566 C C . GLY B 1 76 ? 8.039 23.266 12.961 1 91.5 76 GLY B C 1
ATOM 1567 O O . GLY B 1 76 ? 9.039 23.625 12.328 1 91.5 76 GLY B O 1
ATOM 1568 N N . LYS B 1 77 ? 7.645 22.047 13.062 1 95.94 77 LYS B N 1
ATOM 1569 C CA . LYS B 1 77 ? 8.352 21.016 12.312 1 95.94 77 LYS B CA 1
ATOM 1570 C C . LYS B 1 77 ? 7.766 20.844 10.914 1 95.94 77 LYS B C 1
ATOM 1572 O O . LYS B 1 77 ? 6.613 21.219 10.672 1 95.94 77 LYS B O 1
ATOM 1577 N N . THR B 1 78 ? 8.633 20.359 10.055 1 97.38 78 THR B N 1
ATOM 1578 C CA . THR B 1 78 ? 8.172 20.047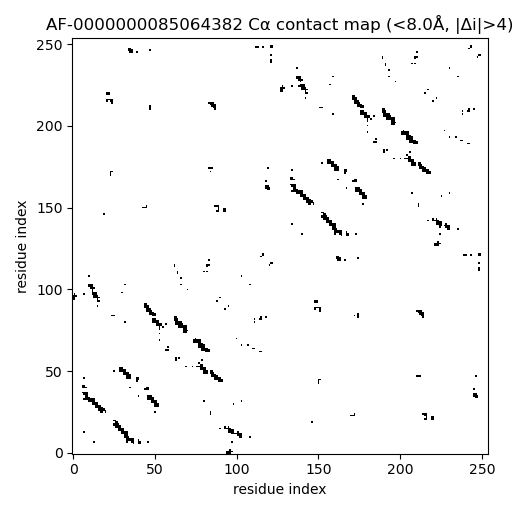 8.711 1 97.38 78 THR B CA 1
ATOM 1579 C C . THR B 1 78 ? 7.492 18.688 8.664 1 97.38 78 THR B C 1
ATOM 1581 O O . THR B 1 78 ? 7.992 17.719 9.242 1 97.38 78 THR B O 1
ATOM 1584 N N . SER B 1 79 ? 6.344 18.688 8.016 1 97.69 79 SER B N 1
ATOM 1585 C CA . SER B 1 79 ? 5.641 17.422 7.801 1 97.69 79 SER B CA 1
ATOM 1586 C C . SER B 1 79 ? 6.027 16.797 6.465 1 97.69 79 SER B C 1
ATOM 1588 O O . SER B 1 79 ? 6.16 17.5 5.461 1 97.69 79 SER B O 1
ATOM 1590 N N . TYR B 1 80 ? 6.211 15.484 6.488 1 98.31 80 TYR B N 1
ATOM 1591 C CA . TYR B 1 80 ? 6.559 14.727 5.293 1 98.31 80 TYR B CA 1
ATOM 1592 C C . TYR B 1 80 ? 5.559 13.602 5.047 1 98.31 80 TYR B C 1
ATOM 1594 O O . TYR B 1 80 ? 5.152 12.906 5.984 1 98.31 80 TYR B O 1
ATOM 1602 N N . VAL B 1 81 ? 5.109 13.445 3.811 1 98.69 81 VAL B N 1
ATOM 1603 C CA . VAL B 1 81 ? 4.41 12.242 3.375 1 98.69 81 VAL B CA 1
ATOM 1604 C C . VAL B 1 81 ? 5.414 11.211 2.863 1 98.69 81 VAL B C 1
ATOM 1606 O O . VAL B 1 81 ? 6.258 11.523 2.02 1 98.69 81 VAL B O 1
ATOM 1609 N N . LEU B 1 82 ? 5.336 10.016 3.344 1 98.69 82 LEU B N 1
ATOM 1610 C CA . LEU B 1 82 ? 6.25 8.953 2.932 1 98.69 82 LEU B CA 1
ATOM 1611 C C . LEU B 1 82 ? 5.652 8.133 1.792 1 98.69 82 LEU B C 1
ATOM 1613 O O . LEU B 1 82 ? 4.914 7.176 2.031 1 98.69 82 LEU B O 1
ATOM 1617 N N . CYS B 1 83 ? 6.082 8.383 0.571 1 98.69 83 CYS B N 1
ATOM 1618 C CA . CYS B 1 83 ? 5.504 7.77 -0.619 1 98.69 83 CYS B CA 1
ATOM 1619 C C . CYS B 1 83 ? 6.008 6.344 -0.803 1 98.69 83 CYS B C 1
ATOM 1621 O O . CYS B 1 83 ? 5.434 5.566 -1.568 1 98.69 83 CYS B O 1
ATOM 1623 N N . HIS B 1 84 ? 7.02 6.004 -0.129 1 98.44 84 HIS B N 1
ATOM 1624 C CA . HIS B 1 84 ? 7.582 4.664 -0.266 1 98.44 84 HIS B CA 1
ATOM 1625 C C . HIS B 1 84 ? 6.918 3.686 0.693 1 98.44 84 HIS B C 1
ATOM 1627 O O . HIS B 1 84 ? 7.281 2.508 0.734 1 98.44 84 HIS B O 1
ATOM 1633 N N . GLN B 1 85 ? 5.949 4.121 1.455 1 97.75 85 GLN B N 1
ATOM 1634 C CA . GLN B 1 85 ? 5.348 3.232 2.441 1 97.75 85 GLN B CA 1
ATOM 1635 C C . GLN B 1 85 ? 3.826 3.232 2.326 1 97.75 85 GLN B C 1
ATOM 1637 O O . GLN B 1 85 ? 3.125 3.434 3.32 1 97.75 85 GLN B O 1
ATOM 1642 N N . PRO B 1 86 ? 3.309 2.965 1.134 1 98 86 PRO B N 1
ATOM 1643 C CA . PRO B 1 86 ? 1.853 2.812 1.059 1 98 86 PRO B CA 1
ATOM 1644 C C . PRO B 1 86 ? 1.341 1.617 1.857 1 98 86 PRO B C 1
ATOM 1646 O O . PRO B 1 86 ? 2.018 0.589 1.938 1 98 86 PRO B O 1
ATOM 1649 N N . LYS B 1 87 ? 0.153 1.785 2.43 1 96.94 87 LYS B N 1
ATOM 1650 C CA . LYS B 1 87 ? -0.474 0.707 3.189 1 96.94 87 LYS B CA 1
ATOM 1651 C C . LYS B 1 87 ? -1.994 0.757 3.064 1 96.94 87 LYS B C 1
ATOM 1653 O O . LYS B 1 87 ? -2.564 1.814 2.785 1 96.94 87 LYS B O 1
ATOM 1658 N N . SER B 1 88 ? -2.551 -0.372 3.238 1 97.44 88 SER B N 1
ATOM 1659 C CA . SER B 1 88 ? -3.992 -0.473 3.443 1 97.44 88 SER B CA 1
ATOM 1660 C C . SER B 1 88 ? -4.32 -0.872 4.879 1 97.44 88 SER B C 1
ATOM 1662 O O . SER B 1 88 ? -3.719 -1.8 5.422 1 97.44 88 SER B O 1
ATOM 1664 N N . PHE B 1 89 ? -5.262 -0.16 5.48 1 96.81 89 PHE B N 1
ATOM 1665 C CA . PHE B 1 89 ? -5.66 -0.416 6.859 1 96.81 89 PHE B CA 1
ATOM 1666 C C . PHE B 1 89 ? -7.176 -0.528 6.977 1 96.81 89 PHE B C 1
ATOM 1668 O O . PHE B 1 89 ? -7.91 0.148 6.254 1 96.81 89 PHE B O 1
ATOM 1675 N N . ASP B 1 90 ? -7.578 -1.355 7.879 1 97.06 90 ASP B N 1
ATOM 1676 C CA . ASP B 1 90 ? -8.977 -1.289 8.305 1 97.06 90 ASP B CA 1
ATOM 1677 C C . ASP B 1 90 ? -9.203 -0.103 9.234 1 97.06 90 ASP B C 1
ATOM 1679 O O . ASP B 1 90 ? -8.953 -0.194 10.438 1 97.06 90 ASP B O 1
ATOM 1683 N N . TRP B 1 91 ? -9.719 0.91 8.672 1 97 91 TRP B N 1
ATOM 1684 C CA . TRP B 1 91 ? -9.812 2.16 9.422 1 97 91 TRP B CA 1
ATOM 1685 C C . TRP B 1 91 ? -10.867 2.059 10.516 1 97 91 TRP B C 1
ATOM 1687 O O . TRP B 1 91 ? -10.789 2.758 11.531 1 97 91 TRP B O 1
ATOM 1697 N N . ARG B 1 92 ? -11.844 1.214 10.352 1 96.5 92 ARG B N 1
ATOM 1698 C CA . ARG B 1 92 ? -12.852 1.005 11.383 1 96.5 92 ARG B CA 1
ATOM 1699 C C . ARG B 1 92 ? -12.266 0.226 12.562 1 96.5 92 ARG B C 1
ATOM 1701 O O . ARG B 1 92 ? -12.367 0.66 13.711 1 96.5 92 ARG B O 1
ATOM 1708 N N . ALA B 1 93 ? -11.656 -0.879 12.266 1 94.75 93 ALA B N 1
ATOM 1709 C CA . ALA B 1 93 ? -11.102 -1.74 13.305 1 94.75 93 ALA B CA 1
ATOM 1710 C C . ALA B 1 93 ? -9.992 -1.023 14.078 1 94.75 93 ALA B C 1
ATOM 1712 O O . ALA B 1 93 ? -9.82 -1.25 15.273 1 94.75 93 ALA B O 1
ATOM 1713 N N . ARG B 1 94 ? -9.32 -0.161 13.391 1 94.5 94 ARG B N 1
ATOM 1714 C CA . ARG B 1 94 ? -8.203 0.532 14.023 1 94.5 94 ARG B CA 1
ATOM 1715 C C . ARG B 1 94 ? -8.656 1.842 14.656 1 94.5 94 ARG B C 1
ATOM 1717 O O . ARG B 1 94 ? -7.836 2.621 15.141 1 94.5 94 ARG B O 1
ATOM 1724 N N . LYS B 1 95 ? -9.867 2.137 14.547 1 94.88 95 LYS B N 1
ATOM 1725 C CA . LYS B 1 95 ? -10.469 3.312 15.172 1 94.88 95 LYS B CA 1
ATOM 1726 C C . LYS B 1 95 ? -9.773 4.59 14.711 1 94.88 95 LYS B C 1
ATOM 1728 O O . LYS B 1 95 ? -9.398 5.434 15.531 1 94.88 95 LYS B O 1
ATOM 1733 N N . ALA B 1 96 ? -9.586 4.621 13.406 1 96.88 96 ALA B N 1
ATOM 1734 C CA . ALA B 1 96 ? -9.023 5.824 12.805 1 96.88 96 ALA B CA 1
ATOM 1735 C C . ALA B 1 96 ? -9.891 7.043 13.094 1 96.88 96 ALA B C 1
ATOM 1737 O O . ALA B 1 96 ? -11.094 6.914 13.328 1 96.88 96 ALA B O 1
ATOM 1738 N N . ALA B 1 97 ? -9.242 8.227 13.078 1 97 97 ALA B N 1
ATOM 1739 C CA . ALA B 1 97 ? -9.938 9.484 13.352 1 97 97 ALA B CA 1
ATOM 1740 C C . ALA B 1 97 ? -9.461 10.594 12.422 1 97 97 ALA B C 1
ATOM 1742 O O . ALA B 1 97 ? -8.312 10.586 11.969 1 97 97 ALA B O 1
ATOM 1743 N N . PRO B 1 98 ? -10.344 11.531 12.172 1 96.81 98 PRO B N 1
ATOM 1744 C CA . PRO B 1 98 ? -9.898 12.656 11.352 1 96.81 98 PRO B CA 1
ATOM 1745 C C . PRO B 1 98 ? -8.742 13.422 11.984 1 96.81 98 PRO B C 1
ATOM 1747 O O . PRO B 1 98 ? -8.695 13.594 13.203 1 96.81 98 PRO B O 1
ATOM 1750 N N . HIS B 1 99 ? -7.863 13.812 11.164 1 96.06 99 HIS B N 1
ATOM 1751 C CA . HIS B 1 99 ? -6.793 14.711 11.578 1 96.06 99 HIS B CA 1
ATOM 1752 C C . HIS B 1 99 ? -7.203 16.172 11.414 1 96.06 99 HIS B C 1
ATOM 1754 O O . HIS B 1 99 ? -7.863 16.531 10.438 1 96.06 99 HIS B O 1
ATOM 1760 N N . PRO B 1 100 ? -6.715 17.047 12.266 1 92.94 100 PRO B N 1
ATOM 1761 C CA . PRO B 1 100 ? -7.152 18.438 12.219 1 92.94 100 PRO B CA 1
ATOM 1762 C C . PRO B 1 100 ? -6.688 19.156 10.961 1 92.94 100 PRO B C 1
ATOM 1764 O O . PRO B 1 100 ? -7.273 20.172 10.578 1 92.94 10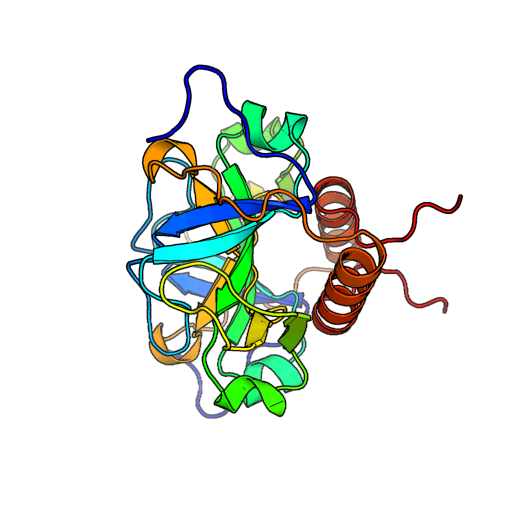0 PRO B O 1
ATOM 1767 N N . HIS B 1 101 ? -5.73 18.656 10.344 1 93.25 101 HIS B N 1
ATOM 1768 C CA . HIS B 1 101 ? -5.219 19.281 9.125 1 93.25 101 HIS B CA 1
ATOM 1769 C C . HIS B 1 101 ? -6.238 19.188 7.992 1 93.25 101 HIS B C 1
ATOM 1771 O O . HIS B 1 101 ? -6.16 19.922 7.016 1 93.25 101 HIS B O 1
ATOM 1777 N N . GLY B 1 102 ? -7.125 18.266 8.102 1 95.56 102 GLY B N 1
ATOM 1778 C CA . GLY B 1 102 ? -8.133 18.109 7.059 1 95.56 102 GLY B CA 1
ATOM 1779 C C . GLY B 1 102 ? -7.586 17.469 5.797 1 95.56 102 GLY B C 1
ATOM 1780 O O . GLY B 1 102 ? -7.078 16.344 5.832 1 95.56 102 GLY B O 1
ATOM 1781 N N . ASN B 1 103 ? -7.609 18.266 4.703 1 97.69 103 ASN B N 1
ATOM 1782 C CA . ASN B 1 103 ? -7.18 17.75 3.406 1 97.69 103 ASN B CA 1
ATOM 1783 C C . ASN B 1 103 ? -5.812 18.312 3.01 1 97.69 103 ASN B C 1
ATOM 1785 O O . ASN B 1 103 ? -5.523 19.484 3.242 1 97.69 103 ASN B O 1
ATOM 1789 N N . LEU B 1 104 ? -5.078 17.438 2.385 1 98.06 104 LEU B N 1
ATOM 1790 C CA . LEU B 1 104 ? -3.855 17.938 1.767 1 98.06 104 LEU B CA 1
ATOM 1791 C C . LEU B 1 104 ? -4.176 18.828 0.567 1 98.06 104 LEU B C 1
ATOM 1793 O O . LEU B 1 104 ? -5.051 18.5 -0.239 1 98.06 104 LEU B O 1
ATOM 1797 N N . PRO B 1 105 ? -3.494 19.969 0.396 1 97.31 105 PRO B N 1
ATOM 1798 C CA . PRO B 1 105 ? -3.715 20.797 -0.792 1 97.31 105 PRO B CA 1
ATOM 1799 C C . PRO B 1 105 ? -3.492 20.031 -2.094 1 97.31 105 PRO B C 1
ATOM 1801 O O . PRO B 1 105 ? -2.582 19.203 -2.18 1 97.31 105 PRO B O 1
ATOM 1804 N N . GLU B 1 106 ? -4.227 20.391 -3.133 1 97.31 106 GLU B N 1
ATOM 1805 C CA . GLU B 1 106 ? -4.27 19.656 -4.398 1 97.31 106 GLU B CA 1
ATOM 1806 C C . GLU B 1 106 ? -2.885 19.578 -5.031 1 97.31 106 GLU B C 1
ATOM 1808 O O . GLU B 1 106 ? -2.494 18.516 -5.543 1 97.31 106 GLU B O 1
ATOM 1813 N N . SER B 1 107 ? -2.178 20.672 -5.023 1 97.44 107 SER B N 1
ATOM 1814 C CA . SER B 1 107 ? -0.864 20.688 -5.66 1 97.44 107 SER B CA 1
ATOM 1815 C C . SER B 1 107 ? 0.09 19.703 -4.984 1 97.44 107 SER B C 1
ATOM 1817 O O . SER B 1 107 ? 0.83 18.984 -5.66 1 97.44 107 SER B O 1
ATOM 1819 N N . LEU B 1 108 ? 0.039 19.656 -3.691 1 97.88 108 LEU B N 1
ATOM 1820 C CA . LEU B 1 108 ? 0.884 18.734 -2.941 1 97.88 108 LEU B CA 1
ATOM 1821 C C . LEU B 1 108 ? 0.425 17.297 -3.141 1 97.88 108 LEU B C 1
ATOM 1823 O O . LEU B 1 108 ? 1.25 16.391 -3.268 1 97.88 108 LEU B O 1
ATOM 1827 N N . PHE B 1 109 ? -0.869 17.125 -3.246 1 98.19 109 PHE B N 1
ATOM 1828 C CA . PHE B 1 109 ? -1.422 15.797 -3.465 1 98.19 109 PHE B CA 1
ATOM 1829 C C . PHE B 1 109 ? -0.967 15.234 -4.809 1 98.19 109 PHE B C 1
ATOM 1831 O O . PHE B 1 109 ? -0.593 14.07 -4.902 1 98.19 109 PHE B O 1
ATOM 1838 N N . ARG B 1 110 ? -0.933 16.047 -5.789 1 97.25 110 ARG B N 1
ATOM 1839 C CA . ARG B 1 110 ? -0.472 15.633 -7.105 1 97.25 110 ARG B CA 1
ATOM 1840 C C . ARG B 1 110 ? 1.005 15.25 -7.074 1 97.25 110 ARG B C 1
ATOM 1842 O O . ARG B 1 110 ? 1.421 14.297 -7.742 1 97.25 110 ARG B O 1
ATOM 1849 N N . GLN B 1 111 ? 1.728 16 -6.3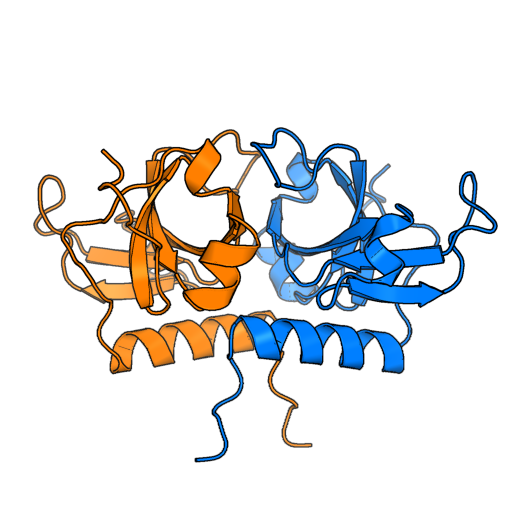59 1 97.81 111 GLN B N 1
ATOM 1850 C CA . GLN B 1 111 ? 3.146 15.688 -6.219 1 97.81 111 GLN B CA 1
ATOM 1851 C C . GLN B 1 111 ? 3.35 14.328 -5.551 1 97.81 111 GLN B C 1
ATOM 1853 O O . GLN B 1 111 ? 4.168 13.523 -6.004 1 97.81 111 GLN B O 1
ATOM 1858 N N . VAL B 1 112 ? 2.635 14.125 -4.48 1 98.44 112 VAL B N 1
ATOM 1859 C CA . VAL B 1 112 ? 2.695 12.859 -3.752 1 98.44 112 VAL B CA 1
ATOM 1860 C C . VAL B 1 112 ? 2.348 11.711 -4.688 1 98.44 112 VAL B C 1
ATOM 1862 O O . VAL B 1 112 ? 3.068 10.711 -4.746 1 98.44 112 VAL B O 1
ATOM 1865 N N . CYS B 1 113 ? 1.273 11.852 -5.449 1 97.62 113 CYS B N 1
ATOM 1866 C CA . CYS B 1 113 ? 0.84 10.82 -6.387 1 97.62 113 CYS B CA 1
ATOM 1867 C C . CYS B 1 113 ? 1.903 10.562 -7.445 1 97.62 113 CYS B C 1
ATOM 1869 O O . CYS B 1 113 ? 2.133 9.422 -7.836 1 97.62 113 CYS B O 1
ATOM 1871 N N . SER B 1 114 ? 2.523 11.586 -7.879 1 96.88 114 SER B N 1
ATOM 1872 C CA . SER B 1 114 ? 3.566 11.469 -8.891 1 96.88 114 SER B CA 1
ATOM 1873 C C . SER B 1 114 ? 4.754 10.664 -8.375 1 96.88 114 SER B C 1
ATOM 1875 O O . SER B 1 114 ? 5.266 9.789 -9.078 1 96.88 114 SER B O 1
ATOM 1877 N N . ILE B 1 115 ? 5.18 10.961 -7.172 1 97.62 115 ILE B N 1
ATOM 1878 C CA . ILE B 1 115 ? 6.32 10.258 -6.594 1 97.62 115 ILE B CA 1
ATOM 1879 C C . ILE B 1 115 ? 5.961 8.797 -6.363 1 97.62 115 ILE B C 1
ATOM 1881 O O . ILE B 1 115 ? 6.754 7.898 -6.672 1 97.62 115 ILE B O 1
ATOM 1885 N N . LEU B 1 116 ? 4.781 8.555 -5.855 1 98.25 116 LEU B N 1
ATOM 1886 C CA . LEU B 1 116 ? 4.336 7.176 -5.676 1 98.25 116 LEU B CA 1
ATOM 1887 C C . LEU B 1 116 ? 4.32 6.43 -7.004 1 98.25 116 LEU B C 1
ATOM 1889 O O . LEU B 1 116 ? 4.773 5.285 -7.086 1 98.25 116 LEU B O 1
ATOM 1893 N N . ASP B 1 117 ? 3.83 7.066 -8.039 1 97.12 117 ASP B N 1
ATOM 1894 C CA . ASP B 1 117 ? 3.75 6.438 -9.352 1 97.12 117 ASP B CA 1
ATOM 1895 C C . ASP B 1 117 ? 5.145 6.145 -9.906 1 97.12 117 ASP B C 1
ATOM 1897 O O . ASP B 1 117 ? 5.336 5.164 -10.625 1 97.12 117 ASP B O 1
ATOM 1901 N N . GLN B 1 118 ? 6.066 6.977 -9.633 1 96 118 GLN B N 1
ATOM 1902 C CA . GLN B 1 118 ? 7.441 6.719 -10.047 1 96 118 GLN B CA 1
ATOM 1903 C C . GLN B 1 118 ? 7.977 5.434 -9.422 1 96 11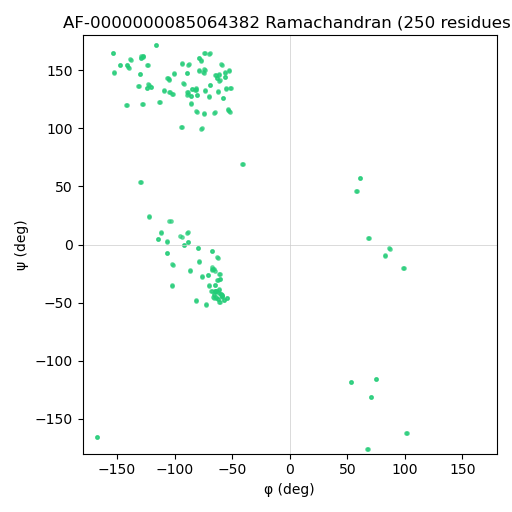8 GLN B C 1
ATOM 1905 O O . GLN B 1 118 ? 8.812 4.75 -10.008 1 96 118 GLN B O 1
ATOM 1910 N N . ILE B 1 119 ? 7.453 5.129 -8.242 1 97.69 119 ILE B N 1
ATOM 1911 C CA . ILE B 1 119 ? 7.926 3.936 -7.543 1 97.69 119 ILE B CA 1
ATOM 1912 C C . ILE B 1 119 ? 7.223 2.699 -8.102 1 97.69 119 ILE B C 1
ATOM 1914 O O . ILE B 1 119 ? 7.875 1.718 -8.461 1 97.69 119 ILE B O 1
ATOM 1918 N N . ILE B 1 120 ? 5.844 2.791 -8.234 1 96.94 120 ILE B N 1
ATOM 1919 C CA . ILE B 1 120 ? 5.133 1.548 -8.516 1 96.94 120 ILE B CA 1
ATOM 1920 C C . ILE B 1 120 ? 4.664 1.538 -9.969 1 96.94 120 ILE B C 1
ATOM 1922 O O . ILE B 1 120 ? 4.168 0.521 -10.461 1 96.94 120 ILE B O 1
ATOM 1926 N N . GLY B 1 121 ? 4.762 2.494 -10.703 1 93.44 121 GLY B N 1
ATOM 1927 C CA . GLY B 1 121 ? 4.645 2.535 -12.148 1 93.44 121 GLY B CA 1
ATOM 1928 C C . GLY B 1 121 ? 3.283 2.092 -12.648 1 93.44 121 GLY B C 1
ATOM 1929 O O . GLY B 1 121 ? 3.188 1.23 -13.523 1 93.44 121 GLY B O 1
ATOM 1930 N N . LEU B 1 122 ? 2.234 2.773 -12.164 1 91.06 122 LEU B N 1
ATOM 1931 C CA . LEU B 1 122 ? 0.908 2.404 -12.648 1 91.06 122 LEU B CA 1
ATOM 1932 C C . LEU B 1 122 ? 0.571 3.152 -13.93 1 91.06 122 LEU B C 1
ATOM 1934 O O . LEU B 1 122 ? -0.303 2.729 -14.695 1 91.06 122 LEU B O 1
ATOM 1938 N N . THR B 1 123 ? 1.221 4.254 -14.125 1 77.88 123 THR B N 1
ATOM 1939 C CA . THR B 1 123 ? 0.994 5.02 -15.344 1 77.88 123 THR B CA 1
ATOM 1940 C C . THR B 1 123 ? 1.79 4.43 -16.516 1 77.88 123 THR B C 1
ATOM 1942 O O . THR B 1 123 ? 3.002 4.227 -16.391 1 77.88 123 THR B O 1
ATOM 1945 N N . PRO B 1 124 ? 0.917 3.895 -17.531 1 65.62 124 PRO B N 1
ATOM 1946 C CA . PRO B 1 124 ? 1.647 3.35 -18.672 1 65.62 124 PRO B CA 1
ATOM 1947 C C . PRO B 1 124 ? 2.629 4.352 -19.281 1 65.62 124 PRO B C 1
ATOM 1949 O O . PRO B 1 124 ? 2.359 5.555 -19.281 1 65.62 124 PRO B O 1
ATOM 1952 N N . SER B 1 125 ? 3.988 3.865 -19.141 1 54.44 125 SER B N 1
ATOM 1953 C CA . SER B 1 125 ? 4.941 4.723 -19.844 1 54.44 125 SER B CA 1
ATOM 1954 C C . SER B 1 125 ? 4.527 4.945 -21.297 1 54.44 125 SER B C 1
ATOM 1956 O O . SER B 1 125 ? 4.012 4.035 -21.938 1 54.44 125 SER B O 1
ATOM 1958 N N . ALA B 1 126 ? 4.199 6.285 -21.516 1 45.34 126 ALA B N 1
ATOM 1959 C CA . ALA B 1 126 ? 4.008 6.582 -22.938 1 45.34 126 ALA B CA 1
ATOM 1960 C C . ALA B 1 126 ? 5.047 5.867 -23.781 1 45.34 126 ALA B C 1
ATOM 1962 O O . ALA B 1 126 ? 6.242 6.172 -23.703 1 45.34 126 ALA B O 1
ATOM 1963 N N . SER B 1 127 ? 4.941 4.605 -23.844 1 31.05 127 SER B N 1
ATOM 1964 C CA . SER B 1 127 ? 5.824 4.148 -24.922 1 31.05 127 SER B CA 1
ATOM 1965 C C . SER B 1 127 ? 5.453 4.785 -26.25 1 31.05 127 SER B C 1
ATOM 1967 O O . SER B 1 127 ? 4.273 5.012 -26.531 1 31.05 127 SER B O 1
#

pLDDT: mean 93.46, std 9.93, range [30.95, 98.88]

Sequence (254 aa):
MTPVGWVPNRQEILWIDCSPHAGREMRDRHPFLVLSPKAFNDRTSLVIGLPMTTAEYNATNPFAVSVGAASGRKAGKTSYVLCHQPKSFDWRARKAAPHPHGNLPESLFRQVCSILDQIIGLTPSASMTPVGWVPNRQEILWIDCSPHAGREMRDRHPFLVLSPKAFNDRTSLVIGLPMTTAEYNATNPFAVSVGAASGRKAGKTSYVLCHQPKSFDWRARKAAPHPHGNLPESLFRQVCSILDQIIGLTPSAS

Radius of gyration: 17.57 Å; Cα contacts (8 Å, |Δi|>4): 557; chains: 2; bounding box: 43×52×44 Å